Protein AF-A0A351BIN2-F1 (afdb_monomer)

Secondary structure (DSSP, 8-state):
----EE--SS--EEEEEEETTTTEEEEEE--SGGG-EEEEEES-PPTT--EE-EEEE--TTSEEEEEEEETTEEEEEEE-SSEEEEEEEEB-TTS-B---EEEEEEET--EEEEEEETTEEEEEEPPPTTSSS--EEEEEETTS-EEEEE--TT-S-EEEEEE--S--SS--TTPEEEEETTTTEEEEE---HHHHHHH--

Sequence (201 aa):
DVVAGGLRANVLANGIAIDSRTGMLYVANSAPGLAAAIYRVATDVAAGTAARAEIWCRPPGCRPNGLKLIDGSLCYTGNGLSSSVLGRVPINADGSAGPSEVIEIAPLKVFDDFDAVGQGFVVAKLGDATGLQAGALRFVSHGGRTIGMLRHAGLRTPCAVAVTKADCALFAAGTVLIADKHEGRVLAFKPDEPWREWLRA

Foldseek 3Di:
DDAAEDDPPQFPWAEWEADPVQQKIWTFGQGPDPSQAIWIWRNPDPRPDHTYIDGQGHDPQFRWAYWYCDPQWIWTWTHHDFWIFGWIWHQDPVRGTHDIGTLEIGTPWGWAYWDAAPFGIWTWIAADPVNPGATWTFDAGSNSDGPDIGGDPPRHGFHYKDAAADDDPVDHGRWIWTQGPPVRDIDIDDDDDVSSVRRHD

Nearest PDB structures (foldseek):
  5tf2-assembly1_A  TM=6.508E-01  e=3.857E-03  Homo sapiens
  7y22-assembly1_Y  TM=5.357E-01  e=4.238E-02  Klebsiella phage Kp7
  7y1c-assembly1_Y  TM=4.848E-01  e=1.767E-01  Klebsiella phage Kp9
  8i4m-assembly1_D  TM=2.929E-01  e=2.280E-01  Prochlorococcus phage P-SCSP1u
  7ey9-assembly1_s  TM=3.676E-01  e=8.586E-01  Escherichia phage T7

Solvent-accessible surface area (backbone atoms only — not comparable to full-atom values): 10544 Å² total; per-residue (Å²): 137,85,72,58,61,52,77,67,87,67,77,38,74,65,14,59,30,68,42,80,92,77,40,35,34,37,37,15,17,45,20,80,69,93,50,27,22,33,28,36,27,62,68,80,54,60,83,87,49,69,30,67,51,39,84,55,43,65,62,82,80,34,24,29,24,16,38,42,72,52,97,68,18,45,32,32,21,19,42,35,94,59,31,14,34,38,30,35,27,39,50,41,97,87,69,46,65,43,73,75,42,80,43,33,80,40,74,81,46,45,44,33,18,51,30,80,30,61,57,24,33,44,33,22,26,38,30,49,97,84,61,86,39,68,8,31,38,36,34,29,34,72,88,30,46,75,77,48,70,52,72,48,95,87,38,41,29,28,53,42,45,44,60,32,70,56,70,53,100,89,44,52,46,20,28,36,39,35,36,24,68,75,83,70,43,78,47,75,48,77,61,59,69,76,56,20,62,50,37,28,98

Mean predicted aligned error: 5.29 Å

Structure (mmCIF, N/CA/C/O backbone):
data_AF-A0A351BIN2-F1
#
_entry.id   AF-A0A351BIN2-F1
#
loop_
_atom_site.group_PDB
_atom_site.id
_atom_site.type_symbol
_atom_site.label_atom_id
_atom_site.label_alt_id
_atom_site.label_comp_id
_atom_site.label_asym_id
_atom_site.label_entity_id
_atom_site.label_seq_id
_atom_site.pdbx_PDB_ins_code
_atom_site.Cartn_x
_atom_site.Cartn_y
_atom_site.Cartn_z
_atom_site.occupancy
_atom_site.B_iso_or_equiv
_atom_site.auth_seq_id
_atom_site.auth_comp_id
_atom_site.auth_asym_id
_atom_site.auth_atom_id
_atom_site.pdbx_PDB_model_num
ATOM 1 N N . ASP A 1 1 ? -26.342 -10.850 2.522 1.00 47.72 1 ASP A N 1
ATOM 2 C CA . ASP A 1 1 ? -26.490 -9.726 3.466 1.00 47.72 1 ASP A CA 1
ATOM 3 C C . ASP A 1 1 ? -25.247 -8.853 3.457 1.00 47.72 1 ASP A C 1
ATOM 5 O O . ASP A 1 1 ? -24.147 -9.381 3.552 1.00 47.72 1 ASP A O 1
ATOM 9 N N . VAL A 1 2 ? -25.403 -7.539 3.271 1.00 43.19 2 VAL A N 1
ATOM 10 C CA . VAL A 1 2 ? -24.308 -6.560 3.396 1.00 43.19 2 VAL A CA 1
ATOM 11 C C . VAL A 1 2 ? -24.406 -5.949 4.792 1.00 43.19 2 VAL A C 1
ATOM 13 O O . VAL A 1 2 ? -25.398 -5.292 5.101 1.00 43.19 2 VAL A O 1
ATOM 16 N N . VAL A 1 3 ? -23.401 -6.169 5.641 1.00 53.34 3 VAL A N 1
ATOM 17 C CA . VAL A 1 3 ? -23.293 -5.490 6.942 1.00 53.34 3 VAL A CA 1
ATOM 18 C C . VAL A 1 3 ? -22.618 -4.138 6.711 1.00 53.34 3 VAL A C 1
ATOM 20 O O . VAL A 1 3 ? -21.500 -4.076 6.203 1.00 53.34 3 VAL A O 1
ATOM 23 N N . ALA A 1 4 ? -23.314 -3.044 7.026 1.00 56.03 4 ALA A N 1
ATOM 24 C CA . ALA A 1 4 ? -22.826 -1.690 6.781 1.00 56.03 4 ALA A CA 1
ATOM 25 C C . ALA A 1 4 ? -22.009 -1.162 7.974 1.00 56.03 4 ALA A C 1
ATOM 27 O O . ALA A 1 4 ? -22.528 -1.019 9.078 1.00 56.03 4 ALA A O 1
ATOM 28 N N . GLY A 1 5 ? -20.743 -0.820 7.732 1.00 58.03 5 GLY A N 1
ATOM 29 C CA . GLY A 1 5 ? -19.913 0.027 8.595 1.00 58.03 5 GLY A CA 1
ATOM 30 C C . GLY A 1 5 ? -19.550 1.317 7.855 1.00 58.03 5 GLY A C 1
ATOM 31 O O . GLY A 1 5 ? -19.508 1.324 6.625 1.00 58.03 5 GLY A O 1
ATOM 32 N N . GLY A 1 6 ? -19.327 2.425 8.568 1.00 58.53 6 GLY A N 1
ATOM 33 C CA . GLY A 1 6 ? -19.172 3.740 7.931 1.00 58.53 6 GLY A CA 1
ATOM 34 C C . GLY A 1 6 ? -18.065 4.606 8.524 1.00 58.53 6 GLY A C 1
ATOM 35 O O . GLY A 1 6 ? -17.962 4.762 9.742 1.00 58.53 6 GLY A O 1
ATOM 36 N N . LEU A 1 7 ? -17.276 5.227 7.644 1.00 62.56 7 LEU A N 1
ATOM 37 C CA . LEU A 1 7 ? -16.456 6.392 7.974 1.00 62.56 7 LEU A CA 1
ATOM 38 C C . LEU A 1 7 ? -17.359 7.634 8.057 1.00 62.56 7 LEU A C 1
ATOM 40 O O . LEU A 1 7 ? -18.317 7.766 7.294 1.00 62.56 7 LEU A O 1
ATOM 44 N N . ARG A 1 8 ? -17.072 8.556 8.986 1.00 64.94 8 ARG A N 1
ATOM 45 C CA . ARG A 1 8 ? -17.781 9.849 9.042 1.00 64.94 8 ARG A CA 1
ATOM 46 C C . ARG A 1 8 ? -17.463 10.678 7.789 1.00 64.94 8 ARG A C 1
ATOM 48 O O . ARG A 1 8 ? -16.456 10.434 7.135 1.00 64.94 8 ARG A O 1
ATOM 55 N N . ALA A 1 9 ? -18.325 11.651 7.482 1.00 64.06 9 ALA A N 1
ATOM 56 C CA . ALA A 1 9 ? -18.198 12.555 6.334 1.00 64.06 9 ALA A CA 1
ATOM 57 C C . ALA A 1 9 ? -16.762 13.092 6.127 1.00 64.06 9 ALA A C 1
ATOM 59 O O . ALA A 1 9 ? -16.019 13.264 7.093 1.00 64.06 9 ALA A O 1
ATOM 60 N N . ASN A 1 10 ? -16.412 13.398 4.870 1.00 71.06 10 ASN A N 1
ATOM 61 C CA . ASN A 1 10 ? -15.048 13.618 4.352 1.00 71.06 10 ASN A CA 1
ATOM 62 C C . ASN A 1 10 ? -14.233 12.323 4.240 1.00 71.06 10 ASN A C 1
ATOM 64 O O . ASN A 1 10 ? -13.245 12.103 4.944 1.00 71.06 10 ASN A O 1
ATOM 68 N N . VAL A 1 11 ? -14.670 11.472 3.312 1.00 78.62 11 VAL A N 1
ATOM 69 C CA . VAL A 1 11 ? -14.052 10.181 3.015 1.00 78.62 11 VAL A CA 1
ATOM 70 C C . VAL A 1 11 ? -13.345 10.251 1.668 1.00 78.62 11 VAL A C 1
ATOM 72 O O . VAL A 1 11 ? -13.966 10.502 0.640 1.00 78.62 11 VAL A O 1
ATOM 75 N N . LEU A 1 12 ? -12.046 9.991 1.691 1.00 84.94 12 LEU A N 1
ATOM 76 C CA . LEU A 1 12 ? -11.207 9.666 0.547 1.00 84.94 12 LEU A CA 1
ATOM 77 C C . LEU A 1 12 ? -10.477 8.358 0.894 1.00 84.94 12 LEU A C 1
ATOM 79 O O . LEU A 1 12 ? -9.276 8.347 1.171 1.00 84.94 12 LEU A O 1
ATOM 83 N N . ALA A 1 13 ? -11.256 7.282 1.021 1.00 87.81 13 ALA A N 1
ATOM 84 C CA . ALA A 1 13 ? -10.756 5.962 1.378 1.00 87.81 13 ALA A CA 1
ATOM 85 C C . ALA A 1 13 ? -10.009 5.360 0.185 1.00 87.81 13 ALA A C 1
ATOM 87 O O . ALA A 1 13 ? -10.625 5.074 -0.839 1.00 87.81 13 ALA A O 1
ATOM 88 N N . ASN A 1 14 ? -8.699 5.174 0.334 1.00 90.88 14 ASN A N 1
ATOM 89 C CA . ASN A 1 14 ? -7.835 4.746 -0.768 1.00 90.88 14 ASN A CA 1
ATOM 90 C C . ASN A 1 14 ? -7.122 3.412 -0.509 1.00 90.88 14 ASN A C 1
ATOM 92 O O . ASN A 1 14 ? -6.761 2.728 -1.461 1.00 90.88 14 ASN A O 1
ATOM 96 N N . GLY A 1 15 ? -6.937 3.027 0.756 1.00 94.31 15 GLY A N 1
ATOM 97 C CA . GLY A 1 15 ? -6.313 1.759 1.136 1.00 94.31 15 GLY A CA 1
ATOM 98 C C . GLY A 1 15 ? -7.183 0.970 2.102 1.00 94.31 15 GLY A C 1
ATOM 99 O O . GLY A 1 15 ? -7.882 1.551 2.935 1.00 94.31 15 GLY A O 1
ATOM 100 N N . ILE A 1 16 ? -7.119 -0.357 2.000 1.00 94.25 16 ILE A N 1
ATOM 101 C CA . ILE A 1 16 ? -7.896 -1.290 2.815 1.00 94.25 16 ILE A CA 1
ATOM 102 C C . ILE A 1 16 ? -7.040 -2.504 3.185 1.00 94.25 16 ILE A C 1
ATOM 104 O O . ILE A 1 16 ? -6.347 -3.060 2.337 1.00 94.25 16 ILE A O 1
ATOM 108 N N . ALA A 1 17 ? -7.089 -2.921 4.448 1.00 95.69 17 ALA A N 1
ATOM 109 C CA . ALA A 1 17 ? -6.395 -4.109 4.935 1.00 95.69 17 ALA A CA 1
ATOM 110 C C . ALA A 1 17 ? -7.267 -4.863 5.941 1.00 95.69 17 ALA A C 1
ATOM 112 O O . ALA A 1 17 ? -8.015 -4.248 6.696 1.00 95.69 17 ALA A O 1
ATOM 113 N N . ILE A 1 18 ? -7.166 -6.191 5.962 1.00 93.12 18 ILE A N 1
ATOM 114 C CA . ILE A 1 18 ? -7.933 -7.054 6.867 1.00 93.12 18 ILE A CA 1
ATOM 115 C C . ILE A 1 18 ? -6.951 -7.784 7.782 1.00 93.12 18 ILE A C 1
ATOM 117 O O . ILE A 1 18 ? -6.038 -8.446 7.291 1.00 93.12 18 ILE A O 1
ATOM 121 N N . ASP A 1 19 ? -7.163 -7.696 9.093 1.00 92.88 19 ASP A N 1
ATOM 122 C CA . ASP A 1 19 ? -6.566 -8.598 10.075 1.00 92.88 19 ASP A CA 1
ATOM 123 C C . ASP A 1 19 ? -7.579 -9.691 10.430 1.00 92.88 19 ASP A C 1
ATOM 125 O O . ASP A 1 19 ? -8.470 -9.518 11.264 1.00 92.88 19 ASP A O 1
ATOM 129 N N . SER A 1 20 ? -7.444 -10.838 9.764 1.00 87.75 20 SER A N 1
ATOM 130 C CA . SER A 1 20 ? -8.321 -11.998 9.959 1.00 87.75 20 SER A CA 1
ATOM 131 C C . SER A 1 20 ? -8.164 -12.646 11.335 1.00 87.75 20 SER A C 1
ATOM 133 O O . SER A 1 20 ? -9.088 -13.315 11.790 1.00 87.75 20 SER A O 1
ATOM 135 N N . ARG A 1 21 ? -7.035 -12.429 12.022 1.00 87.56 21 ARG A N 1
ATOM 136 C CA . ARG A 1 21 ? -6.796 -12.961 13.370 1.00 87.56 21 ARG A CA 1
ATOM 137 C C . ARG A 1 21 ? -7.619 -12.223 14.420 1.00 87.56 21 ARG A C 1
ATOM 139 O O . ARG A 1 21 ? -8.038 -12.837 15.394 1.00 87.56 21 ARG A O 1
ATOM 146 N N . THR A 1 22 ? -7.817 -10.918 14.241 1.00 84.62 22 THR A N 1
ATOM 147 C CA . THR A 1 22 ? -8.523 -10.060 15.208 1.00 84.62 22 THR A CA 1
ATOM 148 C C . THR A 1 22 ? -9.917 -9.640 14.746 1.00 84.62 22 THR A C 1
ATOM 150 O O . THR A 1 22 ? -10.627 -8.992 15.509 1.00 84.62 22 THR A O 1
ATOM 153 N N . GLY A 1 23 ? -10.322 -9.994 13.520 1.00 87.56 23 GLY A N 1
ATOM 154 C CA . GLY A 1 23 ? -11.610 -9.577 12.963 1.00 87.56 23 GLY A CA 1
ATOM 155 C C . GLY A 1 23 ? -11.675 -8.069 12.710 1.00 87.56 23 GLY A C 1
ATOM 156 O O . GLY A 1 23 ? -12.728 -7.455 12.860 1.00 87.56 23 GLY A O 1
ATOM 157 N N . MET A 1 24 ? -10.543 -7.448 12.368 1.00 90.62 24 MET A N 1
ATOM 158 C CA . MET A 1 24 ? -10.454 -6.001 12.168 1.00 90.62 24 MET A CA 1
ATOM 159 C C . MET A 1 24 ? -10.236 -5.657 10.698 1.00 90.62 24 MET A C 1
ATOM 161 O O . MET A 1 24 ? -9.376 -6.215 10.018 1.00 90.62 24 MET A O 1
ATOM 165 N N . LEU A 1 25 ? -10.998 -4.681 10.216 1.00 92.81 25 LEU A N 1
ATOM 166 C CA . LEU A 1 25 ? -10.789 -4.005 8.946 1.00 92.81 25 LEU A CA 1
ATOM 167 C C . LEU A 1 25 ? -10.113 -2.666 9.204 1.00 92.81 25 LEU A C 1
ATOM 169 O O . LEU A 1 25 ? -10.585 -1.881 10.023 1.00 92.81 25 LEU A O 1
ATOM 173 N N . TYR A 1 26 ? -9.068 -2.366 8.449 1.00 95.56 26 TYR A N 1
ATOM 174 C CA . TYR A 1 26 ? -8.390 -1.083 8.480 1.00 95.56 26 TYR A CA 1
ATOM 175 C C . TYR A 1 26 ? -8.583 -0.344 7.167 1.00 95.56 26 TYR A C 1
ATOM 177 O O . TYR A 1 26 ? -8.507 -0.938 6.092 1.00 95.56 26 TYR A O 1
ATOM 185 N N . VAL A 1 27 ? -8.820 0.962 7.259 1.00 95.06 27 VAL A N 1
ATOM 186 C CA . VAL A 1 27 ? -9.052 1.825 6.101 1.00 95.06 27 VAL A CA 1
ATOM 187 C C . VAL A 1 27 ? -8.179 3.064 6.205 1.00 95.06 27 VAL A C 1
ATOM 189 O O . VAL A 1 27 ? -8.234 3.796 7.193 1.00 95.06 27 VAL A O 1
ATOM 192 N N . ALA A 1 28 ? -7.386 3.320 5.173 1.00 96.19 28 ALA A N 1
ATOM 193 C CA . ALA A 1 28 ? -6.615 4.543 5.044 1.00 96.19 28 ALA A CA 1
ATOM 194 C C . ALA A 1 28 ? -7.482 5.627 4.393 1.00 96.19 28 ALA A C 1
ATOM 196 O O . ALA A 1 28 ? -7.899 5.502 3.238 1.00 96.19 28 ALA A O 1
ATOM 197 N N . ASN A 1 29 ? -7.760 6.689 5.150 1.00 94.69 29 ASN A N 1
ATOM 198 C CA . ASN A 1 29 ? -8.482 7.856 4.670 1.00 94.69 29 ASN A CA 1
ATOM 199 C C . ASN A 1 29 ? -7.488 8.977 4.348 1.00 94.69 29 ASN A C 1
ATOM 201 O O . ASN A 1 29 ? -6.861 9.542 5.244 1.00 94.69 29 ASN A O 1
ATOM 205 N N . SER A 1 30 ? -7.383 9.328 3.069 1.00 93.44 30 SER A N 1
ATOM 206 C CA . SER A 1 30 ? -6.533 10.414 2.572 1.00 93.44 30 SER A CA 1
ATOM 207 C C . SER A 1 30 ? -7.234 11.781 2.574 1.00 93.44 30 SER A C 1
ATOM 209 O O . SER A 1 30 ? -6.696 12.750 2.032 1.00 93.44 30 SER A O 1
ATOM 211 N N . ALA A 1 31 ? -8.438 11.889 3.147 1.00 90.00 31 ALA A N 1
ATOM 212 C CA . ALA A 1 31 ? -9.197 13.135 3.147 1.00 90.00 31 ALA A CA 1
ATOM 213 C C . ALA A 1 31 ? -8.407 14.283 3.812 1.00 90.00 31 ALA A C 1
ATOM 215 O O . ALA A 1 31 ? -7.727 14.056 4.813 1.00 90.00 31 ALA A O 1
ATOM 216 N N . PRO A 1 32 ? -8.475 15.524 3.294 1.00 84.12 32 PRO A N 1
ATOM 217 C CA . PRO A 1 32 ? -7.796 16.659 3.911 1.00 84.12 32 PRO A CA 1
ATOM 218 C C . PRO A 1 32 ? -8.228 16.914 5.367 1.00 84.12 32 PRO A C 1
ATOM 220 O O . PRO A 1 32 ? -9.368 16.663 5.758 1.00 84.12 32 PRO A O 1
ATOM 223 N N . GLY A 1 33 ? -7.322 17.491 6.160 1.00 85.25 33 GLY A N 1
ATOM 224 C CA . GLY A 1 33 ? -7.601 17.917 7.533 1.00 85.25 33 GLY A CA 1
ATOM 225 C C . GLY A 1 33 ? -7.608 16.771 8.549 1.00 85.25 33 GLY A C 1
ATOM 226 O O . GLY A 1 33 ? -6.879 15.793 8.414 1.00 85.25 33 GLY A O 1
ATOM 227 N N . LEU A 1 34 ? -8.428 16.901 9.597 1.00 84.94 34 LEU A N 1
ATOM 228 C CA . LEU A 1 34 ? -8.434 15.988 10.754 1.00 84.94 34 LEU A CA 1
ATOM 229 C C . LEU A 1 34 ? -8.972 14.579 10.455 1.00 84.94 34 LEU A C 1
ATOM 231 O O . LEU A 1 34 ? -8.853 13.693 11.311 1.00 84.94 34 LEU A O 1
ATOM 235 N N . ALA A 1 35 ? -9.566 14.400 9.272 1.00 86.88 35 ALA A N 1
ATOM 236 C CA . ALA A 1 35 ? -10.058 13.126 8.762 1.00 86.88 35 ALA A CA 1
ATOM 237 C C . ALA A 1 35 ? -8.940 12.252 8.164 1.00 86.88 35 ALA A C 1
ATOM 239 O O . ALA A 1 35 ? -9.160 11.060 7.962 1.00 86.88 35 ALA A O 1
ATOM 240 N N . ALA A 1 36 ? -7.748 12.812 7.914 1.00 93.75 36 ALA A N 1
ATOM 241 C CA . ALA A 1 36 ? -6.581 12.050 7.485 1.00 93.75 36 ALA A CA 1
ATOM 242 C C . ALA A 1 36 ? -6.106 11.120 8.609 1.00 93.75 36 ALA A C 1
ATOM 244 O O . ALA A 1 36 ? -5.516 11.573 9.594 1.00 93.75 36 ALA A O 1
ATOM 245 N N . ALA A 1 37 ? -6.393 9.828 8.480 1.00 95.62 37 ALA A N 1
ATOM 246 C CA . ALA A 1 37 ? -6.039 8.818 9.468 1.00 95.62 37 ALA A CA 1
ATOM 247 C C . ALA A 1 37 ? -6.194 7.405 8.897 1.00 95.62 37 ALA A C 1
ATOM 249 O O . ALA A 1 37 ? -6.861 7.190 7.882 1.00 95.62 37 ALA A O 1
ATOM 250 N N . ILE A 1 38 ? -5.602 6.437 9.591 1.00 96.56 38 ILE A N 1
ATOM 251 C CA . ILE A 1 38 ? -5.960 5.029 9.461 1.00 96.56 38 ILE A CA 1
ATOM 252 C C . ILE A 1 38 ? -7.077 4.768 10.469 1.00 96.56 38 ILE A C 1
ATOM 254 O O . ILE A 1 38 ? -6.922 5.018 11.668 1.00 96.56 38 ILE A O 1
ATOM 258 N N . TYR A 1 39 ? -8.205 4.285 9.973 1.00 94.94 39 TYR A N 1
ATOM 259 C CA . TYR A 1 39 ? -9.359 3.895 10.766 1.00 94.94 39 TYR A CA 1
ATOM 260 C C . TYR A 1 39 ? -9.389 2.384 10.932 1.00 94.94 39 TYR A C 1
ATOM 262 O O . TYR A 1 39 ? -8.902 1.668 10.061 1.00 94.94 39 TYR A O 1
ATOM 270 N N . ARG A 1 40 ? -10.005 1.910 12.015 1.00 93.00 40 ARG A N 1
ATOM 271 C CA . ARG A 1 40 ? -10.351 0.500 12.205 1.00 93.00 40 ARG A CA 1
ATOM 272 C C . ARG A 1 40 ? -11.857 0.322 12.345 1.00 93.00 40 ARG A C 1
ATOM 274 O O . ARG A 1 40 ? -12.542 1.205 12.865 1.00 93.00 40 ARG A O 1
ATOM 281 N N . VAL A 1 41 ? -12.349 -0.826 11.904 1.00 88.81 41 VAL A N 1
ATOM 282 C CA . VAL A 1 41 ? -13.750 -1.242 11.969 1.00 88.81 41 VAL A CA 1
ATOM 283 C C . VAL A 1 41 ? -13.775 -2.730 12.305 1.00 88.81 41 VAL A C 1
ATOM 285 O O . VAL A 1 41 ? -13.091 -3.505 11.644 1.00 88.81 41 VAL A O 1
ATOM 288 N N . ALA A 1 42 ? -14.552 -3.137 13.306 1.00 85.69 42 ALA A N 1
ATOM 289 C CA . ALA A 1 42 ? -14.786 -4.558 13.561 1.00 85.69 42 ALA A CA 1
ATOM 290 C C . ALA A 1 42 ? -15.562 -5.179 12.385 1.00 85.69 42 ALA A C 1
ATOM 292 O O . ALA A 1 42 ? -16.484 -4.551 11.856 1.00 85.69 42 ALA A O 1
ATOM 293 N N . THR A 1 43 ? -15.180 -6.377 11.945 1.00 75.44 43 THR A N 1
ATOM 294 C CA . THR A 1 43 ? -15.831 -7.087 10.828 1.00 75.44 43 THR A CA 1
ATOM 295 C C . THR A 1 43 ? -16.869 -8.105 11.287 1.00 75.44 43 THR A C 1
ATOM 297 O O . THR A 1 43 ? -17.690 -8.535 10.480 1.00 75.44 43 THR A O 1
ATOM 300 N N . ASP A 1 44 ? -16.877 -8.458 12.570 1.00 70.12 44 ASP A N 1
ATOM 301 C CA . ASP A 1 44 ? -17.733 -9.469 13.198 1.00 70.12 44 ASP A CA 1
ATOM 302 C C . ASP A 1 44 ? -19.011 -8.885 13.824 1.00 70.12 44 ASP A C 1
ATOM 304 O O . ASP A 1 44 ? -19.593 -9.439 14.757 1.00 70.12 44 ASP A O 1
ATOM 308 N N . VAL A 1 45 ? -19.482 -7.750 13.309 1.00 64.06 45 VAL A N 1
ATOM 309 C CA . VAL A 1 45 ? -20.629 -7.056 13.898 1.00 64.06 45 VAL A CA 1
ATOM 310 C C . VAL A 1 45 ? -21.929 -7.720 13.452 1.00 64.06 45 VAL A C 1
ATOM 312 O O . VAL A 1 45 ? -22.138 -7.969 12.263 1.00 64.06 45 VAL A O 1
ATOM 315 N N . ALA A 1 46 ? -22.819 -8.000 14.410 1.00 61.34 46 ALA A N 1
ATOM 316 C CA . ALA A 1 46 ? -24.118 -8.611 14.144 1.00 61.34 46 ALA A CA 1
ATOM 317 C C . ALA A 1 46 ? -24.877 -7.854 13.041 1.00 61.34 46 ALA A C 1
ATOM 319 O O . ALA A 1 46 ? -24.916 -6.618 13.035 1.00 61.34 46 ALA A O 1
ATOM 320 N N . ALA A 1 47 ? -25.505 -8.600 12.126 1.00 57.91 47 ALA A N 1
ATOM 321 C CA . ALA A 1 47 ? -26.277 -8.033 11.026 1.00 57.91 47 ALA A CA 1
ATOM 322 C C . ALA A 1 47 ? -27.279 -6.982 11.542 1.00 57.91 47 ALA A C 1
ATOM 324 O O . ALA A 1 47 ? -28.040 -7.236 12.472 1.00 57.91 47 ALA A O 1
ATOM 325 N N . GLY A 1 48 ? -27.247 -5.780 10.959 1.00 54.69 48 GLY A N 1
ATOM 326 C CA . GLY A 1 48 ? -28.080 -4.643 11.373 1.00 54.69 48 GLY A CA 1
ATOM 327 C C . GLY A 1 48 ? -27.444 -3.696 12.400 1.00 54.69 48 GLY A C 1
ATOM 328 O O . GLY A 1 48 ? -27.979 -2.611 12.623 1.00 54.69 48 GLY A O 1
ATOM 329 N N . THR A 1 49 ? -26.284 -4.032 12.971 1.00 58.75 49 THR A N 1
ATOM 330 C CA . THR A 1 49 ? -25.528 -3.113 13.835 1.00 58.75 49 THR A CA 1
ATOM 331 C C . THR A 1 49 ? -24.484 -2.374 13.005 1.00 58.75 49 THR A C 1
ATOM 333 O O . THR A 1 49 ? -23.559 -2.982 12.471 1.00 58.75 49 THR A O 1
ATOM 336 N N . ALA A 1 50 ? -24.612 -1.051 12.891 1.00 59.12 50 ALA A N 1
ATOM 337 C CA . ALA A 1 50 ? -23.623 -0.248 12.182 1.00 59.12 50 ALA A CA 1
ATOM 338 C C . ALA A 1 50 ? -22.289 -0.239 12.946 1.00 59.12 50 ALA A C 1
ATOM 340 O O . ALA A 1 50 ? -22.164 0.418 13.984 1.00 59.12 50 ALA A O 1
ATOM 341 N N . ALA A 1 51 ? -21.288 -0.945 12.417 1.00 66.62 51 ALA A N 1
ATOM 342 C CA . ALA A 1 51 ? -19.926 -0.908 12.928 1.00 66.62 51 ALA A CA 1
ATOM 343 C C . ALA A 1 51 ? -19.382 0.523 12.801 1.00 66.62 51 ALA A C 1
ATOM 345 O O . ALA A 1 51 ? -19.232 1.055 11.694 1.00 66.62 51 ALA A O 1
ATOM 346 N N . ARG A 1 52 ? -19.126 1.187 13.931 1.00 71.31 52 ARG A N 1
ATOM 347 C CA . ARG A 1 52 ? -18.551 2.535 13.918 1.00 71.31 52 ARG A CA 1
ATOM 348 C C . ARG A 1 52 ? -17.055 2.433 13.674 1.00 71.31 52 ARG A C 1
ATOM 350 O O . ARG A 1 52 ? -16.349 1.782 14.435 1.00 71.31 52 ARG A O 1
ATOM 357 N N . ALA A 1 53 ? -16.588 3.111 12.632 1.00 84.06 53 ALA A N 1
ATOM 358 C CA . ALA A 1 53 ? -15.166 3.268 12.405 1.00 84.06 53 ALA A CA 1
ATOM 359 C C . ALA A 1 53 ? -14.554 4.191 13.464 1.00 84.06 53 ALA A C 1
ATOM 361 O O . ALA A 1 53 ? -15.054 5.293 13.714 1.00 84.06 53 ALA A O 1
ATOM 362 N N . GLU A 1 54 ? -13.445 3.757 14.045 1.00 89.75 54 GLU A N 1
ATOM 363 C CA . GLU A 1 54 ? -12.665 4.526 15.008 1.00 89.75 54 GLU A CA 1
ATOM 364 C C . GLU A 1 54 ? -11.324 4.905 14.403 1.00 89.75 54 GLU A C 1
ATOM 366 O O . GLU A 1 54 ? -10.763 4.171 13.589 1.00 89.75 54 GLU A O 1
ATOM 371 N N . ILE A 1 55 ? -10.785 6.048 14.817 1.00 93.31 55 ILE A N 1
ATOM 372 C CA . ILE A 1 55 ? -9.423 6.418 14.444 1.00 93.31 55 ILE A CA 1
ATOM 373 C C . ILE A 1 55 ? -8.473 5.484 15.178 1.00 93.31 55 ILE A C 1
ATOM 375 O O . ILE A 1 55 ? -8.451 5.468 16.405 1.00 93.31 55 ILE A O 1
ATOM 379 N N . TRP A 1 56 ? -7.688 4.732 14.415 1.00 96.06 56 TRP A N 1
ATOM 380 C CA . TRP A 1 56 ? -6.700 3.811 14.955 1.00 96.06 56 TRP A CA 1
ATOM 381 C C . TRP A 1 56 ? -5.321 4.463 15.050 1.00 96.06 56 TRP A C 1
ATOM 383 O O . TRP A 1 56 ? -4.673 4.393 16.088 1.00 96.06 56 TRP A O 1
ATOM 393 N N . CYS A 1 57 ? -4.890 5.151 13.990 1.00 96.44 57 CYS A N 1
ATOM 394 C CA . CYS A 1 57 ? -3.598 5.827 13.956 1.00 96.44 57 CYS A CA 1
ATOM 395 C C . CYS A 1 57 ? -3.651 7.088 13.085 1.00 96.44 57 CYS A C 1
ATOM 397 O O . CYS A 1 57 ? -4.329 7.124 12.055 1.00 96.44 57 CYS A O 1
ATOM 399 N N . ARG A 1 58 ? -2.887 8.113 13.473 1.00 95.94 58 ARG A N 1
ATOM 400 C CA . ARG A 1 58 ? -2.554 9.257 12.617 1.00 95.94 58 ARG A CA 1
ATOM 401 C C . ARG A 1 58 ? -1.052 9.265 12.343 1.00 95.94 58 ARG A C 1
ATOM 403 O O . ARG A 1 58 ? -0.308 9.796 13.168 1.00 95.94 58 ARG A O 1
ATOM 410 N N . PRO A 1 59 ? -0.611 8.707 11.203 1.00 93.38 59 PRO A N 1
ATOM 411 C CA . PRO A 1 59 ? 0.772 8.830 10.776 1.00 93.38 59 PRO A CA 1
ATOM 412 C C . PRO A 1 59 ? 1.219 10.300 10.748 1.00 93.38 59 PRO A C 1
ATOM 414 O O . PRO A 1 59 ? 0.519 11.143 10.176 1.00 93.38 59 PRO A O 1
ATOM 417 N N . PRO A 1 60 ? 2.360 10.648 11.362 1.00 90.75 60 PRO A N 1
ATOM 418 C CA . PRO A 1 60 ? 2.785 12.036 11.462 1.00 90.75 60 PRO A CA 1
ATOM 419 C C . PRO A 1 60 ? 3.118 12.617 10.082 1.00 90.75 60 PRO A C 1
ATOM 421 O O . PRO A 1 60 ? 3.795 11.992 9.266 1.00 90.75 60 PRO A O 1
ATOM 424 N N . GLY A 1 61 ? 2.647 13.840 9.823 1.00 89.00 61 GLY A N 1
ATOM 425 C CA . GLY A 1 61 ? 3.060 14.647 8.669 1.00 89.00 61 GLY A CA 1
ATOM 426 C C . GLY A 1 61 ? 2.596 14.162 7.290 1.00 89.00 61 GLY A C 1
ATOM 427 O O . GLY A 1 61 ? 3.001 14.749 6.286 1.00 89.00 61 GLY A O 1
ATOM 428 N N . CYS A 1 62 ? 1.751 13.131 7.202 1.00 92.81 62 CYS A N 1
ATOM 429 C CA . CYS A 1 62 ? 1.278 12.607 5.923 1.00 92.81 62 CYS A CA 1
ATOM 430 C C . CYS A 1 62 ? -0.180 12.134 5.971 1.00 92.81 62 CYS A C 1
ATOM 432 O O . CYS A 1 62 ? -0.739 11.854 7.029 1.00 92.81 62 CYS A O 1
ATOM 434 N N . ARG A 1 63 ? -0.807 12.060 4.793 1.00 95.44 63 ARG A N 1
ATOM 435 C CA . ARG A 1 63 ? -2.135 11.463 4.606 1.00 95.44 63 ARG A CA 1
ATOM 436 C C . ARG A 1 63 ? -1.965 10.007 4.168 1.00 95.44 63 ARG A C 1
ATOM 438 O O . ARG A 1 63 ? -1.351 9.811 3.116 1.00 95.44 63 ARG A O 1
ATOM 445 N N . PRO A 1 64 ? -2.453 9.014 4.933 1.00 96.62 64 PRO A N 1
ATOM 446 C CA . PRO A 1 64 ? -2.294 7.604 4.582 1.00 96.62 64 PRO A CA 1
ATOM 447 C C . PRO A 1 64 ? -3.113 7.257 3.335 1.00 96.62 64 PRO A C 1
ATOM 449 O O . PRO A 1 64 ? -4.250 7.713 3.201 1.00 96.62 64 PRO A O 1
ATOM 452 N N . ASN A 1 65 ? -2.534 6.458 2.442 1.00 96.75 65 ASN A N 1
ATOM 453 C CA . ASN A 1 65 ? -3.060 6.129 1.120 1.00 96.75 65 ASN A CA 1
ATOM 454 C C . ASN A 1 65 ? -3.163 4.602 0.939 1.00 96.75 65 ASN A C 1
ATOM 456 O O . ASN A 1 65 ? -4.039 4.004 1.549 1.00 96.75 65 ASN A O 1
ATOM 460 N N . GLY A 1 66 ? -2.282 3.946 0.180 1.00 97.38 66 GLY A N 1
ATOM 461 C CA . GLY A 1 66 ? -2.200 2.482 0.132 1.00 97.38 66 GLY A CA 1
ATOM 462 C C . GLY A 1 66 ? -1.944 1.880 1.518 1.00 97.38 66 GLY A C 1
ATOM 463 O O . GLY A 1 66 ? -1.252 2.483 2.342 1.00 97.38 66 GLY A O 1
ATOM 464 N N . LEU A 1 67 ? -2.511 0.701 1.790 1.00 97.88 67 LEU A N 1
ATOM 465 C CA . LEU A 1 67 ? -2.509 0.071 3.115 1.00 97.88 67 LEU A CA 1
ATOM 466 C C . LEU A 1 67 ? -2.461 -1.455 2.989 1.00 97.88 67 LEU A C 1
ATOM 468 O O . LEU A 1 67 ? -3.286 -2.024 2.278 1.00 97.88 67 LEU A O 1
ATOM 472 N N . LYS A 1 68 ? -1.534 -2.118 3.693 1.00 97.56 68 LYS A N 1
ATOM 473 C CA . LYS A 1 68 ? -1.410 -3.589 3.726 1.00 97.56 68 LYS A CA 1
ATOM 474 C C . LYS A 1 68 ? -0.972 -4.075 5.106 1.00 97.56 68 LYS A C 1
ATOM 476 O O . LYS A 1 68 ? -0.129 -3.448 5.743 1.00 97.56 68 LYS A O 1
ATOM 481 N N . LEU A 1 69 ? -1.529 -5.201 5.552 1.00 96.88 69 LEU A N 1
ATOM 482 C CA . LEU A 1 69 ? -1.086 -5.898 6.761 1.00 96.88 69 LEU A CA 1
ATOM 483 C C . LEU A 1 69 ? 0.079 -6.826 6.406 1.00 96.88 69 LEU A C 1
ATOM 485 O O . LEU A 1 69 ? -0.094 -7.744 5.607 1.00 96.88 69 LEU A O 1
ATOM 489 N N . ILE A 1 70 ? 1.255 -6.570 6.975 1.00 94.75 70 ILE A N 1
ATOM 490 C CA . ILE A 1 70 ? 2.500 -7.297 6.703 1.00 94.75 70 ILE A CA 1
ATOM 491 C C . ILE A 1 70 ? 3.198 -7.544 8.039 1.00 94.75 70 ILE A C 1
ATOM 493 O O . ILE A 1 70 ? 3.443 -6.600 8.789 1.00 94.75 70 ILE A O 1
ATOM 497 N N . ASP A 1 71 ? 3.476 -8.810 8.353 1.00 91.94 71 ASP A N 1
ATOM 498 C CA . ASP A 1 71 ? 4.199 -9.241 9.559 1.00 91.94 71 ASP A CA 1
ATOM 499 C C . ASP A 1 71 ? 3.688 -8.596 10.863 1.00 91.94 71 ASP A C 1
ATOM 501 O O . ASP A 1 71 ? 4.446 -8.081 11.684 1.00 91.94 71 ASP A O 1
ATOM 505 N N . GLY A 1 72 ? 2.361 -8.571 11.040 1.00 94.38 72 GLY A N 1
ATOM 506 C CA . GLY A 1 72 ? 1.715 -8.001 12.232 1.00 94.38 72 GLY A CA 1
ATOM 507 C C . GLY A 1 72 ? 1.753 -6.469 12.317 1.00 94.38 72 GLY A C 1
ATOM 508 O O . GLY A 1 72 ? 1.389 -5.902 13.345 1.00 94.38 72 GLY A O 1
ATOM 509 N N . SER A 1 73 ? 2.169 -5.792 11.248 1.00 97.06 73 SER A N 1
ATOM 510 C CA . SER A 1 73 ? 2.199 -4.334 11.140 1.00 97.06 73 SER A CA 1
ATOM 511 C C . SER A 1 73 ? 1.324 -3.856 9.988 1.00 97.06 73 SER A C 1
ATOM 513 O O . SER A 1 73 ? 1.240 -4.496 8.940 1.00 97.06 73 SER A O 1
ATOM 515 N N . LEU A 1 74 ? 0.700 -2.692 10.145 1.00 97.81 74 LEU A N 1
ATOM 516 C CA . LEU A 1 74 ? 0.064 -2.001 9.028 1.00 97.81 74 LEU A CA 1
ATOM 517 C C . LEU A 1 74 ? 1.090 -1.123 8.333 1.00 97.81 74 LEU A C 1
ATOM 519 O O . LEU A 1 74 ? 1.476 -0.068 8.838 1.00 97.8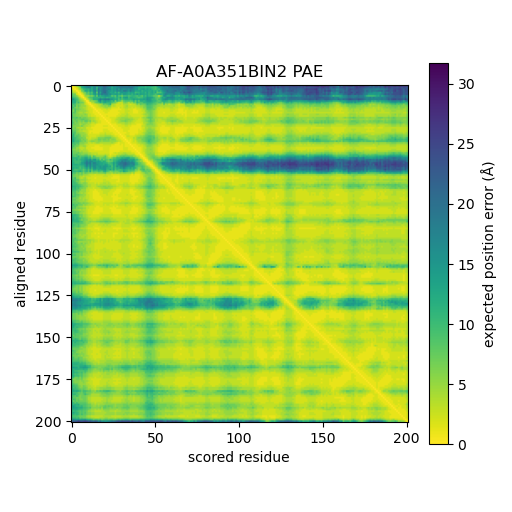1 74 LEU A O 1
ATOM 523 N N . CYS A 1 75 ? 1.525 -1.570 7.163 1.00 98.06 75 CYS A N 1
ATOM 524 C CA . CYS A 1 75 ? 2.342 -0.774 6.267 1.00 98.06 75 CYS A CA 1
ATOM 525 C C . CYS A 1 75 ? 1.442 0.118 5.415 1.00 98.06 75 CYS A C 1
ATOM 527 O O . CYS A 1 75 ? 0.341 -0.280 5.023 1.00 98.06 75 CYS A O 1
ATOM 529 N N . TYR A 1 76 ? 1.913 1.321 5.116 1.00 98.25 76 TYR A N 1
ATOM 530 C CA . TYR A 1 76 ? 1.153 2.307 4.365 1.00 98.25 76 TYR A CA 1
ATOM 531 C C . TYR A 1 76 ? 2.056 3.156 3.475 1.00 98.25 76 TYR A C 1
ATOM 533 O O . TYR A 1 76 ? 3.206 3.441 3.814 1.00 98.25 76 TYR A O 1
ATOM 541 N N . THR A 1 77 ? 1.508 3.630 2.362 1.00 98.31 77 THR A N 1
ATOM 542 C CA . THR A 1 77 ? 2.031 4.824 1.691 1.00 98.31 77 THR A CA 1
ATOM 543 C C . THR A 1 77 ? 1.358 6.054 2.291 1.00 98.31 77 THR A C 1
ATOM 545 O O . THR A 1 77 ? 0.187 6.026 2.666 1.00 98.31 77 THR A O 1
ATOM 548 N N . GLY A 1 78 ? 2.093 7.151 2.428 1.00 96.31 78 GLY A N 1
ATOM 549 C CA . GLY A 1 78 ? 1.603 8.390 3.016 1.00 96.31 78 GLY A CA 1
ATOM 550 C C . GLY A 1 78 ? 2.076 9.599 2.226 1.00 96.31 78 GLY A C 1
ATOM 551 O O . GLY A 1 78 ? 3.257 9.710 1.923 1.00 96.31 78 GLY A O 1
ATOM 552 N N . ASN A 1 79 ? 1.173 10.530 1.919 1.00 95.19 79 ASN A N 1
ATOM 553 C CA . ASN A 1 79 ? 1.478 11.712 1.110 1.00 95.19 79 ASN A CA 1
ATOM 554 C C . ASN A 1 79 ? 1.398 12.993 1.953 1.00 95.19 79 ASN A C 1
ATOM 556 O O . ASN A 1 79 ? 0.308 13.412 2.365 1.00 95.19 79 ASN A O 1
ATOM 560 N N . GLY A 1 80 ? 2.556 13.598 2.226 1.00 91.69 80 GLY A N 1
ATOM 561 C CA . GLY A 1 80 ? 2.706 14.881 2.916 1.00 91.69 80 GLY A CA 1
ATOM 562 C C . GLY A 1 80 ? 2.748 16.076 1.958 1.00 91.69 80 GLY A C 1
ATOM 563 O O . GLY A 1 80 ? 2.412 15.961 0.780 1.00 91.69 80 GLY A O 1
ATOM 564 N N . LEU A 1 81 ? 3.148 17.246 2.471 1.00 88.50 81 LEU A N 1
ATOM 565 C CA . LEU A 1 81 ? 3.251 18.479 1.675 1.00 88.50 81 LEU A CA 1
ATOM 566 C C . LEU A 1 81 ? 4.454 18.462 0.719 1.00 88.50 81 LEU A C 1
ATOM 568 O O . LEU A 1 81 ? 4.339 18.883 -0.427 1.00 88.50 81 LEU A O 1
ATOM 572 N N . SER A 1 82 ? 5.607 17.989 1.194 1.00 89.12 82 SER A N 1
ATOM 573 C CA . SER A 1 82 ? 6.881 18.028 0.461 1.00 89.12 82 SER A CA 1
ATOM 574 C C . SER A 1 82 ? 7.492 16.649 0.215 1.00 89.12 82 SER A C 1
ATOM 576 O O . SER A 1 82 ? 8.468 16.536 -0.528 1.00 89.12 82 SER A O 1
ATOM 578 N N . SER A 1 83 ? 6.937 15.595 0.811 1.00 92.38 83 SER A N 1
ATOM 579 C CA . SER A 1 83 ? 7.457 14.237 0.702 1.00 92.38 83 SER A CA 1
ATOM 580 C C . SER A 1 83 ? 6.353 13.188 0.781 1.00 92.38 83 SER A C 1
ATOM 582 O O . SER A 1 83 ? 5.289 13.406 1.366 1.00 92.38 83 SER A O 1
ATOM 584 N N . SER A 1 84 ? 6.642 12.036 0.185 1.00 94.75 84 SER A N 1
ATOM 585 C CA . SER A 1 84 ? 5.916 10.794 0.421 1.00 94.75 84 SER A CA 1
ATOM 586 C C . SER A 1 84 ? 6.690 9.890 1.363 1.00 94.75 84 SER A C 1
ATOM 588 O O . SER A 1 84 ? 7.921 9.946 1.408 1.00 94.75 84 SER A O 1
ATOM 590 N N . VAL A 1 85 ? 5.961 9.040 2.072 1.00 96.25 85 VAL A N 1
ATOM 591 C CA . VAL A 1 85 ? 6.481 8.067 3.026 1.00 96.25 85 VAL A CA 1
ATOM 592 C C . VAL A 1 85 ? 5.974 6.682 2.643 1.00 96.25 85 VAL A C 1
ATOM 594 O O . VAL A 1 85 ? 4.787 6.522 2.376 1.00 96.25 85 VAL A O 1
ATOM 597 N N . LEU A 1 86 ? 6.853 5.685 2.631 1.00 98.00 86 LEU A N 1
ATOM 598 C CA . LEU A 1 86 ? 6.468 4.303 2.911 1.00 98.00 86 LEU A CA 1
ATOM 599 C C . LEU A 1 86 ? 6.739 4.093 4.400 1.00 98.00 86 LEU A C 1
ATOM 601 O O . LEU A 1 86 ? 7.869 4.285 4.849 1.00 98.00 86 LEU A O 1
ATOM 605 N N . GLY A 1 87 ? 5.710 3.776 5.173 1.00 97.31 87 GLY A N 1
ATOM 606 C CA . GLY A 1 87 ? 5.807 3.642 6.621 1.00 97.31 87 GLY A CA 1
ATOM 607 C C . GLY A 1 87 ? 5.141 2.373 7.119 1.00 97.31 87 GLY A C 1
ATOM 608 O O . GLY A 1 87 ? 4.450 1.683 6.369 1.00 97.31 87 GLY A O 1
ATOM 609 N N . ARG A 1 88 ? 5.347 2.075 8.398 1.00 97.44 88 ARG A N 1
ATOM 610 C CA . ARG A 1 88 ? 4.669 0.986 9.098 1.00 97.44 88 ARG A CA 1
ATOM 611 C C . ARG A 1 88 ? 4.248 1.404 10.495 1.00 97.44 88 ARG A C 1
ATOM 613 O O . ARG A 1 88 ? 4.894 2.235 11.127 1.00 97.44 88 ARG A O 1
ATOM 620 N N . VAL A 1 89 ? 3.157 0.823 10.967 1.00 98.06 89 VAL A N 1
ATOM 621 C CA . VAL A 1 89 ? 2.671 0.966 12.338 1.00 98.06 89 VAL A CA 1
ATOM 622 C C . VAL A 1 89 ? 2.462 -0.441 12.894 1.00 98.06 89 VAL A C 1
ATOM 624 O O . VAL A 1 89 ? 1.576 -1.145 12.398 1.00 98.06 89 VAL A O 1
ATOM 627 N N . PRO A 1 90 ? 3.262 -0.885 13.879 1.00 97.44 90 PRO A N 1
ATOM 628 C CA . PRO A 1 90 ? 3.046 -2.172 14.529 1.00 97.44 90 PRO A CA 1
ATOM 629 C C . PRO A 1 90 ? 1.657 -2.245 15.165 1.00 97.44 90 PRO A C 1
ATOM 631 O O . PRO A 1 90 ? 1.162 -1.250 15.700 1.00 97.44 90 PRO A O 1
ATOM 634 N N . ILE A 1 91 ? 1.028 -3.420 15.126 1.00 96.94 91 ILE A N 1
ATOM 635 C CA . ILE A 1 91 ? -0.185 -3.686 15.900 1.00 96.94 91 ILE A CA 1
ATOM 636 C C . ILE A 1 91 ? 0.249 -4.315 17.223 1.00 96.94 91 ILE A C 1
ATOM 638 O O . ILE A 1 91 ? 0.800 -5.417 17.248 1.00 96.94 91 ILE A O 1
ATOM 642 N N . ASN A 1 92 ? 0.008 -3.612 18.327 1.00 96.00 92 ASN A N 1
ATOM 643 C CA . ASN A 1 92 ? 0.309 -4.117 19.662 1.00 96.00 92 ASN A CA 1
ATOM 644 C C . ASN A 1 92 ? -0.574 -5.330 19.999 1.00 96.00 92 ASN A C 1
ATOM 646 O O . ASN A 1 92 ? -1.606 -5.573 19.371 1.00 96.00 92 ASN A O 1
ATOM 650 N N . ALA A 1 93 ? -0.199 -6.088 21.032 1.00 92.38 93 ALA A N 1
ATOM 651 C CA . ALA A 1 93 ? -0.946 -7.277 21.452 1.00 92.38 93 ALA A CA 1
ATOM 652 C C . ALA A 1 93 ? -2.411 -6.982 21.842 1.00 92.38 93 ALA A C 1
ATOM 654 O O . ALA A 1 93 ? -3.268 -7.846 21.686 1.00 92.38 93 ALA A O 1
ATOM 655 N N . ASP A 1 94 ? -2.701 -5.763 22.302 1.00 91.75 94 ASP A N 1
ATOM 656 C CA . ASP A 1 94 ? -4.046 -5.275 22.635 1.00 91.75 94 ASP A CA 1
ATOM 657 C C . ASP A 1 94 ? -4.810 -4.685 21.425 1.00 91.75 94 ASP A C 1
ATOM 659 O O . ASP A 1 94 ? -5.901 -4.135 21.575 1.00 91.75 94 ASP A O 1
ATOM 663 N N . GLY A 1 95 ? -4.237 -4.761 20.218 1.00 92.25 95 GLY A N 1
ATOM 664 C CA . GLY A 1 95 ? -4.806 -4.212 18.985 1.00 92.25 95 GLY A CA 1
ATOM 665 C C . GLY A 1 95 ? -4.644 -2.695 18.821 1.00 92.25 95 GLY A C 1
ATOM 666 O O . GLY A 1 95 ? -5.134 -2.126 17.836 1.00 92.25 95 GLY A O 1
ATOM 667 N N . SER A 1 96 ? -3.982 -2.011 19.759 1.00 95.06 96 SER A N 1
ATOM 668 C CA . SER A 1 96 ? -3.647 -0.591 19.628 1.00 95.06 96 SER A CA 1
ATOM 669 C C . SER A 1 96 ? -2.516 -0.361 18.618 1.00 95.06 96 SER A C 1
ATOM 671 O O . SER A 1 96 ? -1.772 -1.275 18.254 1.00 95.06 96 SER A O 1
ATOM 673 N N . ALA A 1 97 ? -2.410 0.873 18.124 1.00 97.44 97 ALA A N 1
ATOM 674 C CA . ALA A 1 97 ? -1.324 1.280 17.244 1.00 97.44 97 ALA A CA 1
ATOM 675 C C . ALA A 1 97 ? -0.026 1.477 18.041 1.00 97.44 97 ALA A C 1
ATOM 677 O O . ALA A 1 97 ? 0.005 2.234 19.013 1.00 97.44 97 ALA A O 1
ATOM 678 N N . GLY A 1 98 ? 1.050 0.830 17.600 1.00 97.44 98 GLY A N 1
ATOM 679 C CA . GLY A 1 98 ? 2.411 1.130 18.032 1.00 97.44 98 GLY A CA 1
ATOM 680 C C . GLY A 1 98 ? 2.928 2.466 17.473 1.00 97.44 98 GLY A C 1
ATOM 681 O O . GLY A 1 98 ? 2.204 3.190 16.779 1.00 97.44 98 GLY A O 1
ATOM 682 N N . PRO A 1 99 ? 4.193 2.823 17.756 1.0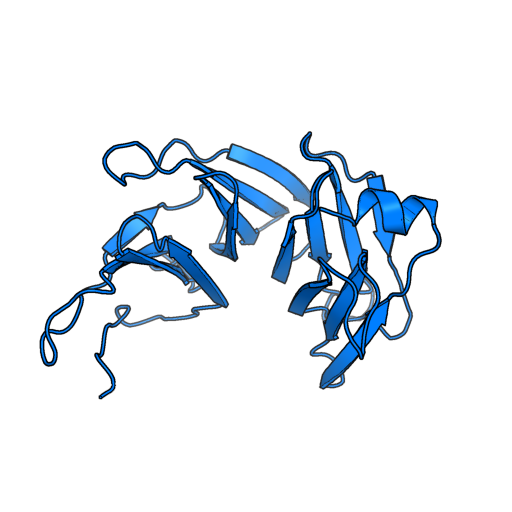0 96.25 99 PRO A N 1
ATOM 683 C CA . PRO A 1 99 ? 4.815 4.009 17.176 1.00 96.25 99 PRO A CA 1
ATOM 684 C C . PRO A 1 99 ? 4.923 3.881 15.650 1.00 96.25 99 PRO A C 1
ATOM 686 O O . PRO A 1 99 ? 5.267 2.823 15.127 1.00 96.25 99 PRO A O 1
ATOM 689 N N . SER A 1 100 ? 4.633 4.963 14.922 1.00 95.75 100 SER A N 1
ATOM 690 C CA . SER A 1 100 ? 4.823 4.984 13.469 1.00 95.75 100 SER A CA 1
ATOM 691 C C . SER A 1 100 ? 6.306 4.997 13.118 1.00 95.75 100 SER A C 1
ATOM 693 O O . SER A 1 100 ? 7.067 5.827 13.615 1.00 95.75 100 SER A O 1
ATOM 695 N N . GLU A 1 101 ? 6.691 4.123 12.199 1.00 95.81 101 GLU A N 1
ATOM 696 C CA . GLU A 1 101 ? 8.051 3.980 11.704 1.00 95.81 101 GLU A CA 1
ATOM 697 C C . GLU A 1 101 ? 8.108 4.312 10.215 1.00 95.81 101 GLU A C 1
ATOM 699 O O . GLU A 1 101 ? 7.204 3.996 9.437 1.00 95.81 101 GLU A O 1
ATOM 704 N N . VAL A 1 102 ? 9.199 4.950 9.811 1.00 95.75 102 VAL A N 1
ATOM 705 C CA . VAL A 1 102 ? 9.452 5.320 8.421 1.00 95.75 102 VAL A CA 1
ATOM 706 C C . VAL A 1 102 ? 10.375 4.283 7.799 1.00 95.75 102 VAL A C 1
ATOM 708 O O . VAL A 1 102 ? 11.476 4.063 8.296 1.00 95.75 102 VAL A O 1
ATOM 711 N N . ILE A 1 103 ? 9.938 3.687 6.691 1.00 96.62 103 ILE A N 1
ATOM 712 C CA . ILE A 1 103 ? 10.754 2.786 5.873 1.00 96.62 103 ILE A CA 1
ATOM 713 C C . ILE A 1 103 ? 11.469 3.606 4.795 1.00 96.62 103 ILE A C 1
ATOM 715 O O . ILE A 1 103 ? 12.686 3.556 4.689 1.00 96.62 103 ILE A O 1
ATOM 719 N N . GLU A 1 104 ? 10.742 4.413 4.022 1.00 95.88 104 GLU A N 1
ATOM 720 C CA . GLU A 1 104 ? 11.319 5.262 2.970 1.00 95.88 104 GLU A CA 1
ATOM 721 C C . GLU A 1 104 ? 10.693 6.658 2.996 1.00 95.88 104 GLU A C 1
ATOM 723 O O . GLU A 1 104 ? 9.488 6.797 3.200 1.00 95.88 104 GLU A O 1
ATOM 728 N N . ILE A 1 105 ? 11.500 7.687 2.713 1.00 94.69 105 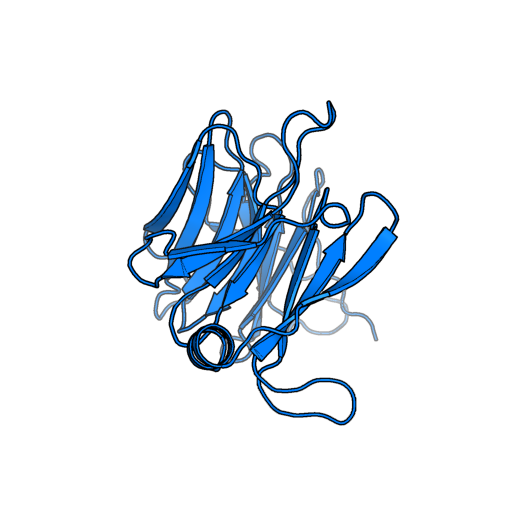ILE A N 1
ATOM 729 C CA . ILE A 1 105 ? 11.035 9.046 2.413 1.00 94.69 105 ILE A CA 1
ATOM 730 C C . ILE A 1 105 ? 11.455 9.411 0.991 1.00 94.69 105 ILE A C 1
ATOM 732 O O . ILE A 1 105 ? 12.632 9.333 0.642 1.00 94.69 105 ILE A O 1
ATOM 736 N N . ALA A 1 106 ? 10.508 9.884 0.183 1.00 91.81 106 ALA A N 1
ATOM 737 C CA . ALA A 1 106 ? 10.766 10.373 -1.167 1.00 91.81 106 ALA A CA 1
ATOM 738 C C . ALA A 1 106 ? 10.313 11.839 -1.327 1.00 91.81 106 ALA A C 1
ATOM 740 O O . ALA A 1 106 ? 9.106 12.108 -1.347 1.00 91.81 106 ALA A O 1
ATOM 741 N N . PRO A 1 107 ? 11.246 12.800 -1.479 1.00 90.69 107 PRO A N 1
ATOM 742 C CA . PRO A 1 107 ? 10.914 14.211 -1.676 1.00 90.69 107 PRO A CA 1
ATOM 743 C C . PRO A 1 107 ? 10.200 14.476 -3.005 1.00 90.69 107 PRO A C 1
ATOM 745 O O . PRO A 1 107 ? 10.578 13.932 -4.047 1.00 90.69 107 PRO A O 1
ATOM 748 N N . LEU A 1 108 ? 9.207 15.369 -2.976 1.00 83.00 108 LEU A N 1
ATOM 749 C CA . LEU A 1 108 ? 8.462 15.876 -4.138 1.00 83.00 108 LEU A CA 1
ATOM 750 C C . LEU A 1 108 ? 7.847 14.772 -5.015 1.00 83.00 108 LEU A C 1
ATOM 752 O O . LEU A 1 108 ? 7.711 14.934 -6.231 1.00 83.00 108 LEU A O 1
ATOM 756 N N . LYS A 1 109 ? 7.552 13.612 -4.419 1.00 85.69 109 LYS A N 1
ATOM 757 C CA . LYS A 1 109 ? 6.899 12.470 -5.069 1.00 85.69 109 LYS A CA 1
ATOM 758 C C . LYS A 1 109 ? 5.551 12.213 -4.404 1.00 85.69 109 LYS A C 1
ATOM 760 O O . LYS A 1 109 ? 5.323 12.680 -3.291 1.00 85.69 109 LYS A O 1
ATOM 765 N N . VAL A 1 110 ? 4.711 11.440 -5.087 1.00 91.88 110 VAL A N 1
ATOM 766 C CA . VAL A 1 110 ? 3.436 10.923 -4.578 1.00 91.88 110 VAL A CA 1
ATOM 767 C C . VAL A 1 110 ? 3.460 9.404 -4.702 1.00 91.88 110 VAL A C 1
ATOM 769 O O . VAL A 1 110 ? 3.727 8.881 -5.789 1.00 91.88 110 VAL A O 1
ATOM 772 N N . PHE A 1 111 ? 3.221 8.707 -3.596 1.00 96.00 111 PHE A N 1
ATOM 773 C CA . PHE A 1 111 ? 3.060 7.255 -3.565 1.00 96.00 111 PHE A CA 1
ATOM 774 C C . PHE A 1 111 ? 1.566 6.905 -3.563 1.00 96.00 111 PHE A C 1
ATOM 776 O O . PHE A 1 111 ? 0.819 7.421 -2.725 1.00 96.00 111 PHE A O 1
ATOM 783 N N . ASP A 1 112 ? 1.123 6.053 -4.497 1.00 95.50 112 ASP A N 1
ATOM 784 C CA . ASP A 1 112 ? -0.262 5.549 -4.481 1.00 95.50 112 ASP A CA 1
ATOM 785 C C . ASP A 1 112 ? -0.351 4.298 -3.620 1.00 95.50 112 ASP A C 1
ATOM 787 O O . ASP A 1 112 ? -0.723 4.360 -2.452 1.00 95.50 112 ASP A O 1
ATOM 791 N N . ASP A 1 113 ? 0.093 3.185 -4.181 1.00 97.56 113 ASP A N 1
ATOM 792 C CA . ASP A 1 113 ? -0.047 1.847 -3.634 1.00 97.56 113 ASP A CA 1
ATOM 793 C C . ASP A 1 113 ? 1.321 1.165 -3.574 1.00 97.56 113 ASP A C 1
ATOM 795 O O . ASP A 1 113 ? 2.321 1.669 -4.095 1.00 97.56 113 ASP A O 1
ATOM 799 N N . PHE A 1 114 ? 1.389 0.016 -2.923 1.00 98.38 114 PHE A N 1
ATOM 800 C CA . PHE A 1 114 ? 2.605 -0.773 -2.837 1.00 98.38 114 PHE A CA 1
ATOM 801 C C . PHE A 1 114 ? 2.273 -2.248 -2.652 1.00 98.38 114 PHE A C 1
ATOM 803 O O . PHE A 1 114 ? 1.168 -2.591 -2.255 1.00 98.38 114 PHE A O 1
ATOM 810 N N . ASP A 1 115 ? 3.228 -3.140 -2.888 1.00 97.69 115 ASP A N 1
ATOM 811 C CA . ASP A 1 115 ? 3.123 -4.540 -2.482 1.00 97.69 115 ASP A CA 1
ATOM 812 C C . ASP A 1 115 ? 4.406 -5.001 -1.799 1.00 97.69 115 ASP A C 1
ATOM 814 O O . ASP A 1 115 ? 5.495 -4.555 -2.161 1.00 97.69 115 ASP A O 1
ATOM 818 N N . ALA A 1 116 ? 4.276 -5.881 -0.807 1.00 96.06 116 ALA A N 1
ATOM 819 C CA . ALA A 1 116 ? 5.426 -6.477 -0.138 1.00 96.06 116 ALA A CA 1
ATOM 820 C C . ALA A 1 116 ? 5.918 -7.713 -0.886 1.00 96.06 116 ALA A C 1
ATOM 822 O O . ALA A 1 116 ? 5.134 -8.492 -1.426 1.00 96.06 116 ALA A O 1
ATOM 823 N N . VAL A 1 117 ? 7.227 -7.905 -0.891 1.00 94.81 117 VAL A N 1
ATOM 824 C CA . VAL A 1 117 ? 7.927 -9.071 -1.436 1.00 94.81 117 VAL A CA 1
ATOM 825 C C . VAL A 1 117 ? 8.946 -9.554 -0.410 1.00 94.81 117 VAL A C 1
ATOM 827 O O . VAL A 1 117 ? 9.209 -8.842 0.560 1.00 94.81 117 VAL A O 1
ATOM 830 N N . GLY A 1 118 ? 9.538 -10.735 -0.608 1.00 87.12 118 GLY A N 1
ATOM 831 C CA . GLY A 1 118 ? 10.400 -11.351 0.407 1.00 87.12 118 GLY A CA 1
ATOM 832 C C . GLY A 1 118 ? 11.508 -10.413 0.897 1.00 87.12 118 GLY A C 1
ATOM 833 O O . GLY A 1 118 ? 11.761 -10.306 2.094 1.00 87.12 118 GLY A O 1
ATOM 834 N N . GLN A 1 119 ? 12.098 -9.637 -0.013 1.00 89.44 119 GLN A N 1
ATOM 835 C CA . GLN A 1 119 ? 13.234 -8.756 0.275 1.00 89.44 119 GLN A CA 1
ATOM 836 C C . GLN A 1 119 ? 12.874 -7.264 0.457 1.00 89.44 119 GLN A C 1
ATOM 838 O O . GLN A 1 119 ? 13.775 -6.429 0.627 1.00 89.44 119 GLN A O 1
ATOM 843 N N . GLY A 1 120 ? 11.587 -6.895 0.417 1.00 96.00 120 GLY A N 1
ATOM 844 C CA . GLY A 1 120 ? 11.158 -5.508 0.602 1.00 96.00 120 GLY A CA 1
ATOM 845 C C . GLY A 1 120 ? 9.805 -5.170 -0.022 1.00 96.00 120 GLY A C 1
ATOM 846 O O . GLY A 1 120 ? 8.807 -5.839 0.227 1.00 96.00 120 GLY A O 1
ATOM 847 N N . PHE A 1 121 ? 9.756 -4.101 -0.817 1.00 98.06 121 PHE A N 1
ATOM 848 C CA . PHE A 1 121 ? 8.521 -3.510 -1.326 1.00 98.06 121 PHE A CA 1
ATOM 849 C C . PHE A 1 121 ? 8.648 -3.040 -2.774 1.00 98.06 121 PHE A C 1
ATOM 851 O O . PHE A 1 121 ? 9.673 -2.493 -3.187 1.00 98.06 121 PHE A O 1
ATOM 858 N N . VAL A 1 122 ? 7.559 -3.178 -3.525 1.00 98.19 122 VAL A N 1
ATOM 859 C CA . VAL A 1 122 ? 7.353 -2.518 -4.815 1.00 98.19 122 VAL A CA 1
ATOM 860 C 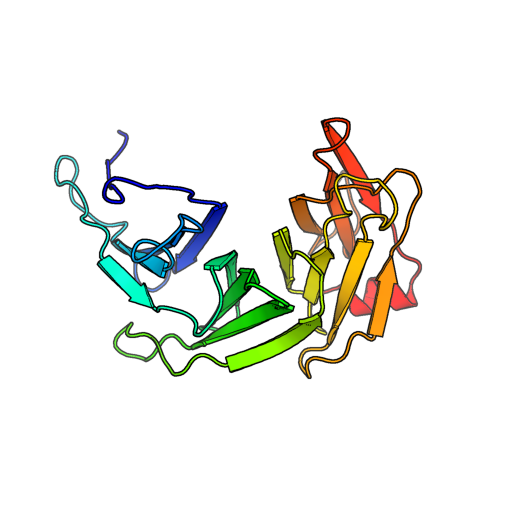C . VAL A 1 122 ? 6.365 -1.381 -4.606 1.00 98.19 122 VAL A C 1
ATOM 862 O O . VAL A 1 122 ? 5.202 -1.633 -4.318 1.00 98.19 122 VAL A O 1
ATOM 865 N N . VAL A 1 123 ? 6.808 -0.133 -4.747 1.00 98.31 123 VAL A N 1
ATOM 866 C CA . VAL A 1 123 ? 5.995 1.064 -4.479 1.00 98.31 123 VAL A CA 1
ATOM 867 C C . VAL A 1 123 ? 5.619 1.752 -5.788 1.00 98.31 123 VAL A C 1
ATOM 869 O O . VAL A 1 123 ? 6.491 2.137 -6.573 1.00 98.31 123 VAL A O 1
ATOM 872 N N . ALA A 1 124 ? 4.322 1.945 -6.017 1.00 97.69 124 ALA A N 1
ATOM 873 C CA . ALA A 1 124 ? 3.791 2.710 -7.134 1.00 97.69 124 ALA A CA 1
ATOM 874 C C . ALA A 1 124 ? 3.975 4.211 -6.879 1.00 97.69 124 ALA A C 1
ATOM 876 O O . ALA A 1 124 ? 3.406 4.794 -5.953 1.00 97.69 124 ALA A O 1
ATOM 877 N N . LYS A 1 125 ? 4.783 4.849 -7.726 1.00 95.62 125 LYS A N 1
ATOM 878 C CA . LYS A 1 125 ? 5.077 6.277 -7.667 1.00 95.62 125 LYS A CA 1
ATOM 879 C C . LYS A 1 125 ? 4.437 6.984 -8.855 1.00 95.62 125 LYS A C 1
ATOM 881 O O . LYS A 1 125 ? 4.790 6.716 -10.007 1.00 95.62 125 LYS A O 1
ATOM 886 N N . LEU A 1 126 ? 3.554 7.935 -8.569 1.00 92.81 126 LEU A N 1
ATOM 887 C CA . LEU A 1 126 ? 2.870 8.717 -9.593 1.00 92.81 126 LEU A CA 1
ATOM 888 C C . LEU A 1 126 ? 3.850 9.604 -10.362 1.00 92.81 126 LEU A C 1
ATOM 890 O O . LEU A 1 126 ? 4.864 10.085 -9.830 1.00 92.81 126 LEU A O 1
ATOM 894 N N . GLY A 1 127 ? 3.520 9.820 -11.630 1.00 86.75 127 GLY A N 1
ATOM 895 C CA . GLY A 1 127 ? 4.008 10.960 -12.382 1.00 86.75 127 GLY A CA 1
ATOM 896 C C . GLY A 1 127 ? 3.304 12.254 -11.977 1.00 86.75 127 GLY A C 1
ATOM 897 O O . GLY A 1 127 ? 2.320 12.235 -11.237 1.00 86.75 127 GLY A O 1
ATOM 898 N N . ASP A 1 128 ? 3.820 13.387 -12.441 1.00 80.69 128 ASP A N 1
ATOM 899 C CA . ASP A 1 128 ? 3.148 14.673 -12.260 1.00 80.69 128 ASP A CA 1
ATOM 900 C C . ASP A 1 128 ? 2.142 14.956 -13.386 1.00 80.69 128 ASP A C 1
ATOM 902 O O . ASP A 1 128 ? 2.177 14.364 -14.465 1.00 80.69 128 ASP A O 1
ATOM 906 N N . ALA A 1 129 ? 1.217 15.881 -13.119 1.00 69.38 129 ALA A N 1
ATOM 907 C CA . ALA A 1 129 ? 0.192 16.279 -14.082 1.00 69.38 129 ALA A CA 1
ATOM 908 C C . ALA A 1 129 ? 0.771 17.024 -15.300 1.00 69.38 129 ALA A C 1
ATOM 910 O O . ALA A 1 129 ? 0.129 17.085 -16.344 1.00 69.38 129 ALA A O 1
ATOM 911 N N . THR A 1 130 ? 1.976 17.589 -15.172 1.00 73.38 130 THR A N 1
ATOM 912 C CA . THR A 1 130 ? 2.674 18.302 -16.252 1.00 73.38 130 THR A CA 1
ATOM 913 C C . THR A 1 130 ? 3.409 17.354 -17.202 1.00 73.38 130 THR A C 1
ATOM 915 O O . THR A 1 130 ? 3.832 17.781 -18.274 1.00 73.38 130 THR A O 1
ATOM 918 N N . GLY A 1 131 ? 3.578 16.080 -16.827 1.00 70.50 131 GLY A N 1
ATOM 919 C CA . GLY A 1 131 ? 4.343 15.086 -17.577 1.00 70.50 131 GLY A CA 1
ATOM 920 C C . GLY A 1 131 ? 5.865 15.241 -17.461 1.00 70.50 131 GLY A C 1
ATOM 921 O O . GLY A 1 131 ? 6.596 14.476 -18.090 1.00 70.50 131 GLY A O 1
ATOM 922 N N . LEU A 1 132 ? 6.356 16.191 -16.657 1.00 74.31 132 LEU A N 1
ATOM 923 C CA . LEU A 1 132 ? 7.786 16.407 -16.411 1.00 74.31 132 LEU A CA 1
ATOM 924 C C . LEU A 1 132 ? 8.392 15.276 -15.575 1.00 74.31 132 LEU A C 1
ATOM 926 O O . LEU A 1 132 ? 9.574 14.951 -15.702 1.00 74.31 132 LEU A O 1
ATOM 930 N N . GLN A 1 133 ? 7.583 14.639 -14.735 1.00 79.12 133 GLN A N 1
ATOM 931 C CA . GLN A 1 133 ? 7.952 13.440 -14.013 1.00 79.12 133 GLN A CA 1
ATOM 932 C C . GLN A 1 133 ? 7.114 12.268 -14.489 1.00 79.12 133 GLN A C 1
ATOM 934 O O . GLN A 1 133 ? 5.945 12.149 -14.147 1.00 79.12 133 GLN A O 1
ATOM 939 N N . ALA A 1 134 ? 7.754 11.325 -15.178 1.00 84.81 134 ALA A N 1
ATOM 940 C CA . ALA A 1 134 ? 7.137 10.034 -15.437 1.00 84.81 134 ALA A CA 1
ATOM 941 C C . ALA A 1 134 ? 6.892 9.263 -14.127 1.00 84.81 134 ALA A C 1
ATOM 943 O O . ALA A 1 134 ? 7.701 9.322 -13.173 1.00 84.81 134 ALA A O 1
ATOM 944 N N . GLY A 1 135 ? 5.797 8.502 -14.133 1.00 93.69 135 GLY A N 1
ATOM 945 C CA . GLY A 1 135 ? 5.515 7.458 -13.160 1.00 93.69 135 GLY A CA 1
ATOM 946 C C . GLY A 1 135 ? 6.614 6.400 -13.129 1.00 93.69 135 GLY A C 1
ATOM 947 O O . GLY A 1 135 ? 7.477 6.317 -14.011 1.00 93.69 135 GLY A O 1
ATOM 948 N N . ALA A 1 136 ? 6.645 5.643 -12.041 1.00 95.62 136 ALA A N 1
ATOM 949 C CA . ALA A 1 136 ? 7.622 4.586 -11.845 1.00 95.62 136 ALA A CA 1
ATOM 950 C C . ALA A 1 136 ? 7.127 3.566 -10.820 1.00 95.62 136 ALA A C 1
ATOM 952 O O . ALA A 1 136 ? 6.299 3.891 -9.970 1.00 95.62 136 ALA A O 1
ATOM 953 N N . LEU A 1 137 ? 7.718 2.374 -10.841 1.00 97.50 137 LEU A N 1
ATOM 954 C CA . LEU A 1 137 ? 7.750 1.522 -9.656 1.00 97.50 137 LEU A CA 1
ATOM 955 C C . LEU A 1 137 ? 9.102 1.681 -8.975 1.00 97.50 137 LEU A C 1
ATOM 957 O O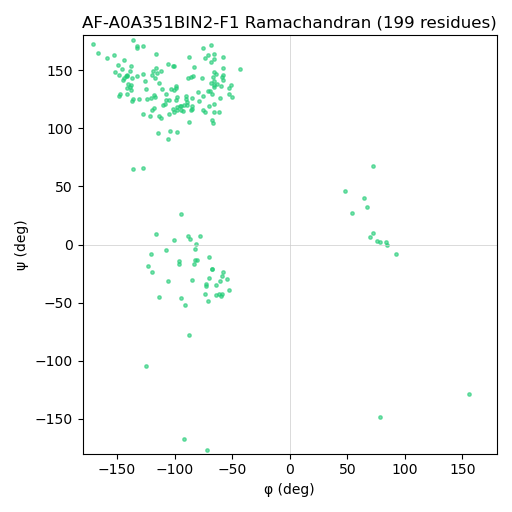 . LEU A 1 137 ? 10.135 1.697 -9.645 1.00 97.50 137 LEU A O 1
ATOM 961 N N . ARG A 1 138 ? 9.104 1.806 -7.653 1.00 96.88 138 ARG A N 1
ATOM 962 C CA . ARG A 1 138 ? 10.319 1.818 -6.833 1.00 96.88 138 ARG A CA 1
ATOM 963 C C . ARG A 1 138 ? 10.459 0.462 -6.164 1.00 96.88 138 ARG A C 1
ATOM 965 O O . ARG A 1 138 ? 9.489 -0.028 -5.599 1.00 96.88 138 ARG A O 1
ATOM 972 N N . PHE A 1 139 ? 11.652 -0.111 -6.206 1.00 97.19 139 PHE A N 1
ATOM 973 C CA . PHE A 1 139 ? 11.983 -1.327 -5.470 1.00 97.19 139 PHE A CA 1
ATOM 974 C C . PHE A 1 139 ? 12.763 -0.910 -4.229 1.00 97.19 139 PHE A C 1
ATOM 976 O O . PHE A 1 139 ? 13.830 -0.301 -4.341 1.00 97.19 139 PHE A O 1
ATOM 983 N N . VAL A 1 140 ? 12.202 -1.168 -3.057 1.00 97.69 140 VAL A N 1
ATOM 984 C CA . VAL A 1 140 ? 12.673 -0.659 -1.765 1.00 97.69 140 VAL A CA 1
ATOM 985 C C . VAL A 1 140 ? 12.997 -1.856 -0.894 1.00 97.69 140 VAL A C 1
ATOM 987 O O . VAL A 1 140 ? 12.149 -2.724 -0.742 1.00 97.69 140 VAL A O 1
ATOM 990 N N . SER A 1 141 ? 14.202 -1.949 -0.337 1.00 95.88 141 SER A N 1
ATOM 991 C CA . SER A 1 141 ? 14.521 -3.029 0.601 1.00 95.88 141 SER A CA 1
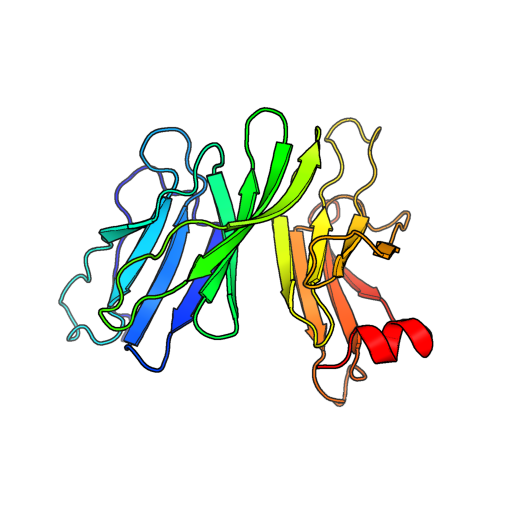ATOM 992 C C . SER A 1 141 ? 13.805 -2.835 1.940 1.00 95.88 141 SER A C 1
ATOM 994 O O . SER A 1 141 ? 13.409 -1.721 2.283 1.00 95.88 141 SER A O 1
ATOM 996 N N . HIS A 1 142 ? 13.724 -3.888 2.757 1.00 91.81 142 HIS A N 1
ATOM 997 C CA . HIS A 1 142 ? 13.233 -3.777 4.143 1.00 91.81 142 HIS A CA 1
ATOM 998 C C . HIS A 1 142 ? 13.982 -2.732 4.982 1.00 91.81 142 HIS A C 1
ATOM 1000 O O . HIS A 1 142 ? 13.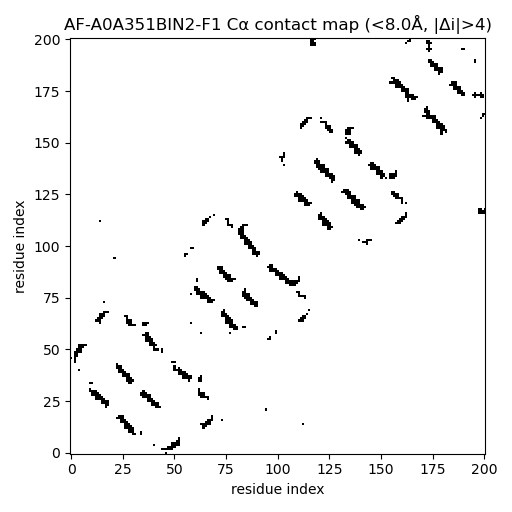398 -2.100 5.853 1.00 91.81 142 HIS A O 1
ATOM 1006 N N . GLY A 1 143 ? 15.263 -2.504 4.679 1.00 91.19 143 GLY A N 1
ATOM 1007 C CA . GLY A 1 143 ? 16.077 -1.457 5.304 1.00 91.19 143 GLY A CA 1
ATOM 1008 C C . GLY A 1 143 ? 15.819 -0.039 4.779 1.00 91.19 143 GLY A C 1
ATOM 1009 O O . GLY A 1 143 ? 16.598 0.857 5.090 1.00 91.19 143 GLY A O 1
ATOM 1010 N N . GLY A 1 144 ? 14.805 0.174 3.934 1.00 93.06 144 GLY A N 1
ATOM 1011 C CA . GLY A 1 144 ? 14.418 1.504 3.457 1.00 93.06 144 GLY A CA 1
ATOM 1012 C C . GLY A 1 144 ? 15.205 2.042 2.264 1.00 93.06 144 GLY A C 1
ATOM 1013 O O . GLY A 1 144 ? 14.973 3.162 1.807 1.00 93.06 144 GLY A O 1
ATOM 1014 N N . ARG A 1 145 ? 16.144 1.260 1.721 1.00 94.06 145 ARG A N 1
ATOM 1015 C CA . ARG A 1 145 ? 16.963 1.683 0.583 1.00 94.06 145 ARG A CA 1
ATOM 1016 C C . ARG A 1 145 ? 16.225 1.408 -0.721 1.00 94.06 145 ARG A C 1
ATOM 1018 O O . ARG A 1 145 ? 15.887 0.261 -1.000 1.00 94.06 145 ARG A O 1
ATOM 1025 N N . THR A 1 146 ? 16.069 2.416 -1.579 1.00 95.44 146 THR A N 1
ATOM 1026 C CA . THR A 1 146 ? 15.685 2.176 -2.976 1.00 95.44 146 THR A CA 1
ATOM 1027 C C . THR A 1 146 ? 16.816 1.429 -3.684 1.00 95.44 146 THR A C 1
ATOM 1029 O O . THR A 1 146 ? 17.908 1.969 -3.854 1.00 95.44 146 THR A O 1
ATOM 1032 N N . ILE A 1 147 ? 16.568 0.190 -4.094 1.00 95.44 147 ILE A N 1
ATOM 1033 C CA . ILE A 1 147 ? 17.550 -0.653 -4.788 1.00 95.44 147 ILE A CA 1
ATOM 1034 C C . ILE A 1 147 ? 17.399 -0.610 -6.310 1.00 95.44 147 ILE A C 1
ATOM 1036 O O . ILE A 1 147 ? 18.308 -0.997 -7.034 1.00 95.44 147 ILE A O 1
ATOM 1040 N N . GLY A 1 148 ? 16.258 -0.130 -6.802 1.00 94.69 148 GLY A N 1
ATOM 1041 C CA . GLY A 1 148 ? 16.001 -0.004 -8.226 1.00 94.69 148 GLY A CA 1
ATOM 1042 C C . GLY A 1 148 ? 14.727 0.765 -8.514 1.00 94.69 148 GLY A C 1
ATOM 1043 O O . GLY A 1 148 ? 13.935 1.086 -7.623 1.00 94.69 148 GLY A O 1
ATOM 1044 N N . MET A 1 149 ? 14.518 1.056 -9.793 1.00 95.25 149 MET A N 1
ATOM 1045 C CA . MET A 1 149 ? 13.331 1.754 -10.259 1.00 95.25 149 MET A CA 1
ATOM 1046 C C . MET A 1 149 ? 12.969 1.284 -11.665 1.00 95.25 149 MET A C 1
ATOM 1048 O O . MET A 1 149 ? 13.797 1.346 -12.570 1.00 95.25 149 MET A O 1
ATOM 1052 N N . LEU A 1 150 ? 11.718 0.871 -11.857 1.00 95.38 150 LEU A N 1
ATOM 1053 C CA . LEU A 1 150 ? 11.163 0.585 -13.173 1.00 95.38 150 LEU A CA 1
ATOM 1054 C C . LEU A 1 150 ? 10.539 1.858 -13.734 1.00 95.38 150 LEU A C 1
ATOM 1056 O O . LEU A 1 150 ? 9.649 2.450 -13.119 1.00 95.38 150 LEU A O 1
ATOM 1060 N N . ARG A 1 151 ? 10.976 2.250 -14.927 1.00 93.56 151 ARG A N 1
ATOM 1061 C CA . ARG A 1 151 ? 10.366 3.317 -15.721 1.00 93.56 151 ARG A CA 1
ATOM 1062 C C . ARG A 1 151 ? 10.033 2.777 -17.097 1.00 93.56 151 ARG A C 1
ATOM 1064 O O . ARG A 1 151 ? 10.814 2.031 -17.674 1.00 93.56 151 ARG A O 1
ATOM 1071 N N . HIS A 1 152 ? 8.888 3.182 -17.622 1.00 91.12 152 HIS A N 1
ATOM 1072 C CA . HIS A 1 152 ? 8.449 2.796 -18.953 1.00 91.12 152 HIS A CA 1
ATOM 1073 C C . HIS A 1 152 ? 7.545 3.889 -19.525 1.00 91.12 152 HIS A C 1
ATOM 1075 O O . HIS A 1 152 ? 6.828 4.541 -18.772 1.00 91.12 152 HIS A O 1
ATOM 1081 N N . ALA A 1 153 ? 7.544 4.087 -20.846 1.00 86.94 153 ALA A N 1
ATOM 1082 C CA . ALA A 1 153 ? 6.747 5.143 -21.482 1.00 86.94 153 ALA A CA 1
ATOM 1083 C C . ALA A 1 153 ? 5.234 4.992 -21.228 1.00 86.94 153 ALA A C 1
ATOM 1085 O O . ALA A 1 153 ? 4.517 5.987 -21.119 1.00 86.94 153 ALA A O 1
ATOM 1086 N N . GLY A 1 154 ? 4.773 3.743 -21.096 1.00 86.94 154 GLY A N 1
ATOM 1087 C CA . GLY A 1 154 ? 3.392 3.405 -20.737 1.00 86.94 154 GLY A CA 1
ATOM 1088 C C . GLY A 1 154 ? 3.080 3.447 -19.235 1.00 86.94 154 GLY A C 1
ATOM 1089 O O . GLY A 1 154 ? 1.934 3.226 -18.875 1.00 86.94 154 GLY A O 1
ATOM 1090 N N . LEU A 1 155 ? 4.071 3.700 -18.371 1.00 91.19 155 LEU A N 1
ATOM 1091 C CA . LEU A 1 155 ? 3.923 3.756 -16.914 1.00 91.19 155 LEU A CA 1
ATOM 1092 C C . LEU A 1 155 ? 3.979 5.219 -16.451 1.00 91.19 155 LEU A C 1
ATOM 1094 O O . LEU A 1 155 ? 5.051 5.770 -16.192 1.00 91.19 155 LEU A O 1
ATOM 1098 N N . ARG A 1 156 ? 2.820 5.869 -16.381 1.00 91.62 156 ARG A N 1
ATOM 1099 C CA . ARG A 1 156 ? 2.685 7.313 -16.135 1.00 91.62 156 ARG A CA 1
ATOM 1100 C C . ARG A 1 156 ? 2.027 7.622 -14.802 1.00 91.62 156 ARG A C 1
ATOM 1102 O O . ARG A 1 156 ? 2.540 8.460 -14.063 1.00 91.62 156 ARG A O 1
ATOM 1109 N N . THR A 1 157 ? 0.947 6.934 -14.458 1.00 93.94 157 THR A N 1
ATOM 1110 C CA . THR A 1 157 ? 0.237 7.112 -13.186 1.00 93.94 157 THR A CA 1
ATOM 1111 C C . THR A 1 157 ? -0.125 5.756 -12.575 1.00 93.94 157 THR A C 1
ATOM 1113 O O . THR A 1 157 ? -1.307 5.421 -12.462 1.00 93.94 157 THR A O 1
ATOM 1116 N N . PRO A 1 158 ? 0.877 4.948 -12.178 1.00 95.56 158 PRO A N 1
ATOM 1117 C CA . PRO A 1 158 ? 0.602 3.689 -11.502 1.00 95.56 158 PRO A CA 1
ATOM 1118 C C . PRO A 1 158 ? -0.147 3.963 -10.200 1.00 95.56 158 PRO A C 1
ATOM 1120 O O . PRO A 1 158 ? 0.310 4.765 -9.386 1.00 95.56 158 PRO A O 1
ATOM 1123 N N . CYS A 1 159 ? -1.296 3.317 -10.029 1.00 94.00 159 CYS A N 1
ATOM 1124 C CA . CYS A 1 159 ? -2.204 3.562 -8.912 1.00 94.00 159 CYS A CA 1
ATOM 1125 C C . CYS A 1 159 ? -2.522 2.319 -8.080 1.00 94.00 159 CYS A C 1
ATOM 1127 O O . CYS A 1 159 ? -2.965 2.458 -6.949 1.00 94.00 159 CYS A O 1
ATOM 1129 N N . ALA 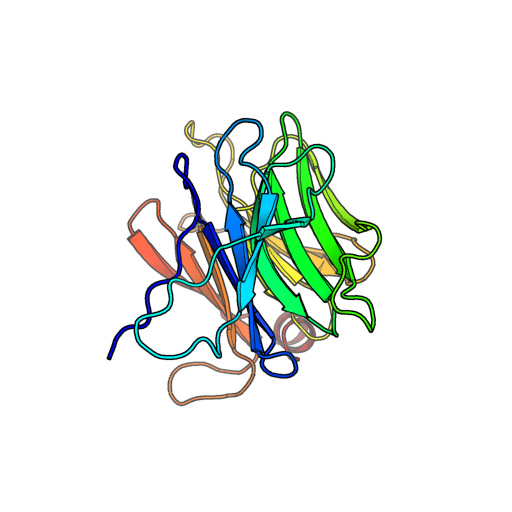A 1 160 ? -2.290 1.120 -8.617 1.00 95.88 160 ALA A N 1
ATOM 1130 C CA . ALA A 1 160 ? -2.372 -0.125 -7.863 1.00 95.88 160 ALA A CA 1
ATOM 1131 C C . ALA A 1 160 ? -1.267 -1.078 -8.315 1.00 95.88 160 ALA A C 1
ATOM 1133 O O . ALA A 1 160 ? -0.923 -1.105 -9.504 1.00 95.88 160 ALA A O 1
ATOM 1134 N N . VAL A 1 161 ? -0.719 -1.855 -7.383 1.00 97.19 161 VAL A N 1
ATOM 1135 C CA . VAL A 1 161 ? 0.342 -2.821 -7.673 1.00 97.19 161 VAL A CA 1
ATOM 1136 C C . VAL A 1 161 ? 0.151 -4.125 -6.902 1.00 97.19 161 VAL A C 1
ATOM 1138 O O . VAL A 1 161 ? -0.180 -4.147 -5.716 1.00 97.19 161 VAL A O 1
ATOM 1141 N N . ALA A 1 162 ? 0.395 -5.235 -7.592 1.00 96.56 162 ALA A N 1
ATOM 1142 C CA . ALA A 1 162 ? 0.414 -6.567 -7.005 1.00 96.56 162 ALA A CA 1
ATOM 1143 C C . ALA A 1 162 ? 1.589 -7.366 -7.567 1.00 96.56 162 ALA A C 1
ATOM 1145 O O . ALA A 1 162 ? 1.841 -7.347 -8.772 1.00 96.56 162 ALA A O 1
ATOM 1146 N N . VAL A 1 163 ? 2.298 -8.092 -6.708 1.00 96.62 163 VAL A N 1
ATOM 1147 C CA . VAL A 1 163 ? 3.337 -9.034 -7.121 1.00 96.62 163 VAL A CA 1
ATOM 1148 C C . VAL A 1 163 ? 2.801 -10.446 -6.973 1.00 96.62 163 VAL A C 1
ATOM 1150 O O . VAL A 1 163 ? 2.364 -10.862 -5.899 1.00 96.62 163 VAL A O 1
ATOM 1153 N N . THR A 1 164 ? 2.850 -11.193 -8.068 1.00 95.44 164 THR A N 1
ATOM 1154 C CA . THR A 1 164 ? 2.384 -12.578 -8.124 1.00 95.44 164 THR A CA 1
ATOM 1155 C C . THR A 1 164 ? 3.269 -13.449 -7.230 1.00 95.44 164 THR A C 1
ATOM 1157 O O . THR A 1 164 ? 4.480 -13.499 -7.436 1.00 95.44 164 THR A O 1
ATOM 1160 N N . LYS A 1 165 ? 2.684 -14.126 -6.232 1.00 92.56 165 LYS A N 1
ATOM 1161 C CA . LYS A 1 165 ? 3.442 -14.900 -5.227 1.00 92.56 165 LYS A CA 1
ATOM 1162 C C . LYS A 1 165 ? 3.786 -16.321 -5.671 1.00 92.56 165 LYS A C 1
ATOM 1164 O O . LYS A 1 165 ? 4.811 -16.850 -5.269 1.00 92.56 165 LYS A O 1
ATOM 1169 N N . ALA A 1 166 ? 2.943 -16.917 -6.505 1.00 93.06 166 ALA A N 1
ATOM 1170 C CA . ALA A 1 166 ? 3.097 -18.277 -7.003 1.00 93.06 166 ALA A CA 1
ATOM 1171 C C . ALA A 1 166 ? 2.754 -18.327 -8.490 1.00 93.06 166 ALA A C 1
ATOM 1173 O O . ALA A 1 166 ? 1.970 -17.508 -8.972 1.00 93.06 166 ALA A O 1
ATOM 1174 N N . ASP A 1 167 ? 3.323 -19.293 -9.204 1.00 94.12 167 ASP A N 1
ATOM 1175 C CA . ASP A 1 167 ? 2.965 -19.522 -10.598 1.00 94.12 167 ASP A CA 1
ATOM 1176 C C . ASP A 1 167 ? 1.468 -19.836 -10.718 1.00 94.12 167 ASP A C 1
ATOM 1178 O O . ASP A 1 167 ? 0.896 -20.603 -9.941 1.00 94.12 167 ASP A O 1
ATOM 1182 N N . CYS A 1 168 ? 0.823 -19.236 -11.710 1.00 91.50 168 CYS A N 1
ATOM 1183 C CA . CYS A 1 168 ? -0.550 -19.529 -12.085 1.00 91.50 168 CYS A CA 1
ATOM 1184 C C . CYS A 1 168 ? -0.664 -19.632 -13.608 1.00 91.50 168 CYS A C 1
ATOM 1186 O O . CYS A 1 168 ? 0.287 -19.370 -14.343 1.00 91.50 168 CYS A O 1
ATOM 1188 N N . ALA A 1 169 ? -1.854 -19.979 -14.103 1.00 93.31 169 ALA A N 1
ATOM 1189 C CA . ALA A 1 169 ? -2.093 -20.128 -15.539 1.00 93.31 169 ALA A CA 1
ATOM 1190 C C . ALA A 1 169 ? -1.784 -18.855 -16.358 1.00 93.31 169 ALA A C 1
ATOM 1192 O O . ALA A 1 169 ? -1.542 -18.945 -17.559 1.00 93.31 169 ALA A O 1
ATOM 1193 N N . LEU A 1 170 ? -1.808 -17.677 -15.725 1.00 90.31 170 LEU A N 1
ATOM 1194 C CA . LEU A 1 170 ? -1.641 -16.383 -16.391 1.00 90.31 170 LEU A CA 1
ATOM 1195 C C . LEU A 1 170 ? -0.269 -15.741 -16.145 1.00 90.31 170 LEU A C 1
ATOM 1197 O O . LEU A 1 170 ? 0.233 -15.018 -17.008 1.00 90.31 170 LEU A O 1
ATOM 1201 N N . PHE A 1 171 ? 0.340 -15.982 -14.981 1.00 93.50 171 PHE A N 1
ATOM 1202 C CA . PHE A 1 171 ? 1.514 -15.247 -14.517 1.00 93.50 171 PHE A CA 1
ATOM 1203 C C . PHE A 1 171 ? 2.479 -16.152 -13.755 1.00 93.50 171 PHE A C 1
ATOM 1205 O O . PHE A 1 171 ? 2.061 -17.014 -12.989 1.00 93.50 171 PHE A O 1
ATO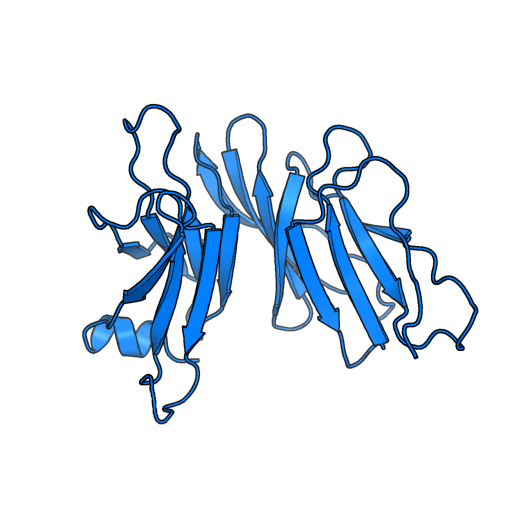M 1212 N N . ALA A 1 172 ? 3.775 -15.906 -13.933 1.00 93.44 172 ALA A N 1
ATOM 1213 C CA . ALA A 1 172 ? 4.809 -16.534 -13.120 1.00 93.44 172 ALA A CA 1
ATOM 1214 C C . ALA A 1 172 ? 4.999 -15.772 -11.799 1.00 93.44 172 ALA A C 1
ATOM 1216 O O . ALA A 1 172 ? 4.806 -14.548 -11.750 1.00 93.44 172 ALA A O 1
ATOM 1217 N N . ALA A 1 173 ? 5.450 -16.464 -10.757 1.00 93.88 173 ALA A N 1
ATOM 1218 C CA . ALA A 1 173 ? 5.887 -15.868 -9.504 1.00 93.88 173 ALA A CA 1
ATOM 1219 C C . ALA A 1 173 ? 6.943 -14.777 -9.760 1.00 93.88 173 ALA A C 1
ATOM 1221 O O . ALA A 1 173 ? 7.863 -14.950 -10.564 1.00 93.88 173 ALA A O 1
ATOM 1222 N N . GLY A 1 174 ? 6.791 -13.636 -9.088 1.00 94.88 174 GLY A N 1
ATOM 1223 C CA . GLY A 1 174 ? 7.602 -12.436 -9.303 1.00 94.88 174 GLY A CA 1
ATOM 1224 C C . GLY A 1 174 ? 7.123 -11.535 -10.451 1.00 94.88 174 GLY A C 1
ATOM 1225 O O . GLY A 1 174 ? 7.708 -10.478 -10.671 1.00 94.88 174 GLY A O 1
ATOM 1226 N N . THR A 1 175 ? 6.049 -11.884 -11.173 1.00 96.19 175 THR A N 1
ATOM 1227 C CA . THR A 1 175 ? 5.416 -10.952 -12.127 1.00 96.19 175 THR A CA 1
ATOM 1228 C C . THR A 1 175 ? 4.762 -9.796 -11.373 1.00 96.19 175 THR A C 1
ATOM 1230 O O . THR A 1 175 ? 3.956 -10.030 -10.467 1.00 96.19 175 THR A O 1
ATOM 1233 N N . VAL A 1 176 ? 5.058 -8.558 -11.781 1.00 97.12 176 VAL A N 1
ATOM 1234 C CA . VAL A 1 176 ? 4.459 -7.346 -11.204 1.00 97.12 176 VAL A CA 1
ATOM 1235 C C . VAL A 1 176 ? 3.298 -6.879 -12.077 1.00 97.12 176 VAL A C 1
ATOM 1237 O O . VAL A 1 176 ? 3.487 -6.538 -13.245 1.00 97.12 176 VAL A O 1
ATOM 1240 N N . LEU A 1 177 ? 2.099 -6.859 -11.505 1.00 97.19 177 LEU A N 1
ATOM 1241 C CA . LEU A 1 177 ? 0.864 -6.390 -12.125 1.00 97.19 177 LEU A CA 1
ATOM 1242 C C . LEU A 1 177 ? 0.579 -4.964 -11.668 1.00 97.19 177 LEU A C 1
ATOM 1244 O O . LEU A 1 177 ? 0.705 -4.651 -10.484 1.00 97.19 177 LEU A O 1
ATOM 1248 N N . ILE A 1 178 ? 0.222 -4.097 -12.610 1.00 97.44 178 ILE A N 1
ATOM 1249 C CA . ILE A 1 178 ? 0.148 -2.656 -12.379 1.00 97.44 178 ILE A CA 1
ATOM 1250 C C . ILE A 1 178 ? -1.125 -2.124 -13.017 1.00 97.44 178 ILE A C 1
ATOM 1252 O O . ILE A 1 178 ? -1.311 -2.289 -14.220 1.00 97.44 178 ILE A O 1
ATOM 1256 N N . ALA A 1 179 ? -1.965 -1.442 -12.245 1.00 96.31 179 ALA A N 1
ATOM 1257 C CA . ALA A 1 179 ? -3.003 -0.587 -12.811 1.00 96.31 179 ALA A CA 1
ATOM 1258 C C . ALA A 1 179 ? -2.437 0.826 -12.998 1.00 96.31 179 ALA A C 1
ATOM 1260 O O . ALA A 1 179 ? -1.888 1.401 -12.055 1.00 96.31 179 ALA A O 1
ATOM 1261 N N . ASP A 1 180 ? -2.569 1.384 -14.200 1.00 94.12 180 ASP A N 1
ATOM 1262 C CA . ASP A 1 180 ? -2.188 2.760 -14.519 1.00 94.12 180 ASP A CA 1
ATOM 1263 C C . ASP A 1 180 ? -3.417 3.565 -14.950 1.00 94.12 180 ASP A C 1
ATOM 1265 O O . ASP A 1 180 ? -4.060 3.265 -15.961 1.00 94.12 180 ASP A O 1
ATOM 1269 N N . LYS A 1 181 ? -3.741 4.611 -14.182 1.00 91.88 181 LYS A N 1
ATOM 1270 C CA . LYS A 1 181 ? -4.955 5.414 -14.387 1.00 91.88 181 LYS A CA 1
ATOM 1271 C C . LYS A 1 181 ? -4.839 6.481 -15.480 1.00 91.88 181 LYS A C 1
ATOM 1273 O O . LYS A 1 181 ? -5.818 7.175 -15.722 1.00 91.88 181 LYS A O 1
ATOM 1278 N N . HIS A 1 182 ? -3.696 6.613 -16.158 1.00 89.12 182 HIS A N 1
ATOM 1279 C CA . HIS A 1 182 ? -3.499 7.664 -17.161 1.00 89.12 182 HIS A CA 1
ATOM 1280 C C . HIS A 1 182 ? -4.332 7.359 -18.401 1.00 89.12 182 HIS A C 1
ATOM 1282 O O . HIS A 1 182 ? -5.077 8.204 -18.882 1.00 89.12 182 HIS A O 1
ATOM 1288 N N . GLU A 1 183 ? -4.224 6.117 -18.872 1.00 86.00 183 GLU A N 1
ATOM 1289 C CA . GLU A 1 183 ? -4.994 5.578 -19.997 1.00 86.00 183 GLU A CA 1
ATOM 1290 C C . GLU A 1 183 ? -5.909 4.420 -19.557 1.00 86.00 183 GLU A C 1
ATOM 1292 O O . GLU A 1 183 ? -6.462 3.723 -20.403 1.00 86.00 183 GLU A O 1
ATOM 1297 N N . GLY A 1 184 ? -6.043 4.180 -18.245 1.00 89.69 184 GLY A N 1
ATOM 1298 C CA . GLY A 1 184 ? -6.887 3.117 -17.687 1.00 89.69 184 GLY A CA 1
ATOM 1299 C C . GLY A 1 184 ? -6.423 1.707 -18.063 1.00 89.69 184 GLY A C 1
ATOM 1300 O O . GLY A 1 184 ? -7.243 0.855 -18.400 1.00 89.69 184 GLY A O 1
ATOM 1301 N N . ARG A 1 185 ? -5.109 1.459 -18.060 1.00 91.69 185 ARG A N 1
ATOM 1302 C CA . ARG A 1 185 ? -4.512 0.196 -18.524 1.00 91.69 185 ARG A CA 1
ATOM 1303 C C . ARG A 1 185 ? -4.030 -0.670 -17.372 1.00 91.69 185 ARG A C 1
ATOM 1305 O O . ARG A 1 185 ? -3.659 -0.171 -16.313 1.00 91.69 185 ARG A O 1
ATOM 1312 N N . VAL A 1 186 ? -3.956 -1.972 -17.634 1.00 94.00 186 VAL A N 1
ATOM 1313 C CA . VAL A 1 186 ? -3.240 -2.930 -16.790 1.00 94.00 186 VAL A CA 1
ATOM 1314 C C . VAL A 1 186 ? -1.969 -3.360 -17.513 1.00 94.00 186 VAL A C 1
ATOM 1316 O O . VAL A 1 186 ? -2.006 -3.739 -18.683 1.00 94.00 186 VAL A O 1
ATOM 1319 N N . LEU A 1 187 ? -0.839 -3.280 -16.819 1.00 94.62 187 LEU A N 1
ATOM 1320 C CA . LEU A 1 187 ? 0.477 -3.656 -17.319 1.00 94.62 187 LEU A CA 1
ATOM 1321 C C . LEU A 1 187 ? 1.001 -4.847 -16.518 1.00 94.62 187 LEU A C 1
ATOM 1323 O O . LEU A 1 187 ? 0.758 -4.955 -15.317 1.00 94.62 187 LEU A O 1
ATOM 1327 N N . ALA A 1 188 ? 1.767 -5.709 -17.181 1.00 95.56 188 ALA A N 1
ATOM 1328 C CA . ALA A 1 188 ? 2.507 -6.785 -16.538 1.00 95.56 188 ALA A CA 1
ATOM 1329 C C . ALA A 1 188 ? 3.999 -6.598 -16.815 1.00 95.56 188 ALA A C 1
ATOM 1331 O O . ALA A 1 188 ? 4.440 -6.673 -17.964 1.00 95.56 188 ALA A O 1
ATOM 1332 N N . PHE A 1 189 ? 4.778 -6.361 -15.765 1.00 95.44 189 PHE A N 1
ATOM 1333 C CA . PHE A 1 189 ? 6.231 -6.371 -15.840 1.00 95.44 189 PHE A CA 1
ATOM 1334 C C . PHE A 1 189 ? 6.746 -7.770 -15.500 1.00 95.44 189 PHE A C 1
ATOM 1336 O O . PHE A 1 189 ? 6.504 -8.293 -14.410 1.00 95.44 189 PHE A O 1
ATOM 1343 N N . LYS A 1 190 ? 7.446 -8.371 -16.467 1.00 94.88 190 LYS A N 1
ATOM 1344 C CA . LYS A 1 190 ? 8.083 -9.683 -16.352 1.00 94.88 190 LYS A CA 1
ATOM 1345 C C . LYS A 1 190 ? 9.591 -9.472 -16.168 1.00 94.88 190 LYS A C 1
ATOM 1347 O O . LYS A 1 190 ? 10.268 -9.220 -17.165 1.00 94.88 190 LYS A O 1
ATOM 1352 N N . PRO A 1 191 ? 10.103 -9.515 -14.930 1.00 92.38 191 PRO A N 1
ATOM 1353 C CA . PRO A 1 191 ? 11.522 -9.315 -14.662 1.00 92.38 191 PRO A CA 1
ATOM 1354 C C . PRO A 1 191 ? 12.383 -10.468 -15.204 1.00 92.38 191 PRO A C 1
ATOM 1356 O O . PRO A 1 191 ? 11.907 -11.603 -15.367 1.00 92.38 191 PRO A O 1
ATOM 1359 N N . ASP A 1 192 ? 13.662 -10.163 -15.432 1.00 93.06 192 ASP A N 1
ATOM 1360 C CA . ASP A 1 192 ? 14.726 -11.161 -15.561 1.00 93.06 192 ASP A CA 1
ATOM 1361 C C . ASP A 1 192 ? 14.984 -11.866 -14.214 1.00 93.06 192 ASP A C 1
ATOM 1363 O O . ASP A 1 192 ? 14.396 -11.510 -13.190 1.00 93.06 192 ASP A O 1
ATOM 1367 N N . GLU A 1 193 ? 15.804 -12.919 -14.211 1.00 91.12 193 GLU A N 1
ATOM 1368 C CA . GLU A 1 193 ? 15.905 -13.810 -13.046 1.00 91.12 193 GLU A CA 1
ATOM 1369 C C . GLU A 1 193 ? 16.396 -13.116 -11.761 1.00 91.12 193 GLU A C 1
ATOM 1371 O O . GLU A 1 193 ? 15.750 -13.318 -10.734 1.00 91.12 193 GLU A O 1
ATOM 1376 N N . PRO A 1 194 ? 17.412 -12.224 -11.772 1.00 91.69 194 PRO A N 1
ATOM 1377 C CA . PRO A 1 194 ? 17.837 -11.541 -10.548 1.00 91.69 194 PRO A CA 1
ATOM 1378 C C . PRO A 1 194 ? 16.717 -10.718 -9.897 1.00 91.69 194 PRO A C 1
ATOM 1380 O O . PRO A 1 194 ? 16.525 -10.750 -8.681 1.00 91.69 194 PRO A O 1
ATOM 1383 N N . TRP A 1 195 ? 15.933 -9.993 -10.701 1.00 93.19 195 TRP A N 1
ATOM 1384 C CA . TRP A 1 195 ? 14.791 -9.237 -10.188 1.00 93.19 195 TRP A CA 1
ATOM 1385 C C . TRP A 1 195 ? 13.630 -10.147 -9.799 1.00 93.19 195 TRP A C 1
ATOM 1387 O O . TRP A 1 195 ? 12.925 -9.858 -8.834 1.00 93.19 195 TRP A O 1
ATOM 1397 N N . ARG A 1 196 ? 13.430 -11.256 -10.515 1.00 92.19 196 ARG A N 1
ATOM 1398 C CA . ARG A 1 196 ? 12.402 -12.242 -10.181 1.00 92.19 196 ARG A CA 1
ATOM 1399 C C . ARG A 1 196 ? 12.673 -12.898 -8.834 1.00 92.19 196 ARG A C 1
ATOM 1401 O O . ARG A 1 196 ? 11.745 -13.015 -8.044 1.00 92.19 196 ARG A O 1
ATOM 1408 N N . GLU A 1 197 ? 13.916 -13.276 -8.554 1.00 91.88 197 GLU A N 1
ATOM 1409 C CA . GLU A 1 197 ? 14.338 -13.805 -7.254 1.00 91.88 197 GLU A CA 1
ATOM 1410 C C . GLU A 1 197 ? 14.088 -12.800 -6.130 1.00 91.88 197 GLU A C 1
ATOM 1412 O O . GLU A 1 197 ? 13.525 -13.162 -5.102 1.00 91.88 197 GLU A O 1
ATOM 1417 N N . TRP A 1 198 ? 14.415 -11.523 -6.347 1.00 93.88 198 TRP A N 1
ATOM 1418 C CA . TRP A 1 198 ? 14.150 -10.471 -5.362 1.00 93.88 198 TRP A CA 1
ATOM 1419 C C . TRP A 1 198 ? 12.649 -10.254 -5.092 1.00 93.88 198 TRP A C 1
ATOM 1421 O O . TRP A 1 198 ? 12.252 -9.929 -3.972 1.00 93.88 198 TRP A O 1
ATOM 1431 N N . LEU A 1 199 ? 11.815 -10.418 -6.125 1.00 93.88 199 LEU A N 1
ATOM 1432 C CA . LEU A 1 199 ? 10.362 -10.221 -6.074 1.00 93.88 199 LEU A CA 1
ATOM 1433 C C . LEU A 1 199 ? 9.585 -11.427 -5.537 1.00 93.88 199 LEU A C 1
ATOM 1435 O O . LEU A 1 199 ? 8.408 -11.281 -5.191 1.00 93.88 199 LEU A O 1
ATOM 1439 N N . ARG A 1 200 ? 10.201 -12.610 -5.487 1.00 88.62 200 ARG A N 1
ATOM 1440 C CA . ARG A 1 200 ? 9.591 -13.791 -4.873 1.00 88.62 200 ARG A CA 1
ATOM 1441 C C . ARG A 1 200 ? 9.456 -13.571 -3.359 1.00 88.62 200 ARG A C 1
ATOM 1443 O O . ARG A 1 200 ? 10.248 -12.859 -2.739 1.00 88.62 200 ARG A O 1
ATOM 1450 N N . ALA A 1 201 ? 8.364 -14.098 -2.810 1.00 68.56 201 ALA A N 1
ATOM 1451 C CA . ALA A 1 201 ? 8.106 -14.122 -1.374 1.00 68.56 201 ALA A CA 1
ATOM 1452 C C . ALA A 1 201 ? 8.817 -15.318 -0.741 1.00 68.56 201 ALA A C 1
ATOM 1454 O O . ALA A 1 201 ? 8.844 -16.379 -1.406 1.00 68.56 201 ALA A O 1
#

Radius of gyration: 17.14 Å; Cα contacts (8 Å, |Δi|>4): 530; chains: 1; bounding box: 46×39×44 Å

pLDDT: mean 89.51, std 11.07, range [43.19, 98.38]